Protein AF-A0A7U4TI13-F1 (afdb_monomer_lite)

Foldseek 3Di:
DDDDPDDPPVVVVVVVVVVCVVVVVVVVVVVVVVVVVVVVVVVVVVVVVVVVVVVVVQQQQQFFPLQPKKKKWWWFDDFQFFDKWKKKKKKKWAAQCFAFAPRDRNVVQVVVWDDDPQLWTKRPQVRLVCVVQSNADPVRHHDVVVCVVRQMWMWMWMDRTDDPPDDGTDTDMTGTPDDTDPPHQPGGPVSSAQIKMKMKIAIDTPDQIQTAWMWMFGQGNNGTDIDTWDGADDDPNDTDGDRITMIMIGRYNVRNDD

Sequence (258 aa):
MKIGRVSLSGIFKFTQIREWYPFVKWGGIALCAAILVIGTAVLVSIQKKQQYFRSRVLKDASRILWEKTTAHILLMNNKNNIKKGAQQIVLKIIPTDIELHGNIKPKELLSKLESSAYGYDYIPEELAEKLWNAMAEPDGSIYFEKEKDVGIESVYFSESQIEEDLFQGVDVELRVQHIPTALSKYTSIHDIKGKIIVARIAVKTIDNPYIGWVRVNLETRAGPLILHFPPKQIANGKLISSYVRYVGIFLDDEKFRF

Structure (mmCIF, N/CA/C/O backbone):
data_AF-A0A7U4TI13-F1
#
_entry.id   AF-A0A7U4TI13-F1
#
loop_
_atom_site.group_PDB
_atom_site.id
_atom_site.type_symbol
_atom_site.label_atom_id
_atom_site.label_alt_id
_atom_site.label_comp_id
_atom_site.label_asym_id
_atom_site.label_entity_id
_atom_site.label_seq_id
_atom_site.pdbx_PDB_ins_code
_atom_site.Cartn_x
_atom_site.Cartn_y
_atom_site.Cartn_z
_atom_site.occupancy
_atom_site.B_iso_or_equiv
_atom_site.auth_seq_id
_atom_site.auth_comp_id
_atom_site.auth_asym_id
_atom_site.auth_atom_id
_atom_site.pdbx_PDB_model_num
ATOM 1 N N . MET A 1 1 ? 50.868 20.644 -95.743 1.00 38.97 1 MET A N 1
ATOM 2 C CA . MET A 1 1 ? 49.836 20.809 -94.697 1.00 38.97 1 MET A CA 1
ATOM 3 C C . MET A 1 1 ? 49.825 19.540 -93.841 1.00 38.97 1 MET A C 1
ATOM 5 O O . MET A 1 1 ? 49.411 18.500 -94.331 1.00 38.97 1 MET A O 1
ATOM 9 N N . LYS A 1 2 ? 50.408 19.565 -92.632 1.00 37.47 2 LYS A N 1
ATOM 10 C CA . LYS A 1 2 ? 50.419 18.413 -91.707 1.00 37.47 2 LYS A CA 1
ATOM 11 C C . LYS A 1 2 ? 49.223 18.551 -90.766 1.00 37.47 2 LYS A C 1
ATOM 13 O O . LYS A 1 2 ? 49.228 19.433 -89.916 1.00 37.47 2 LYS A O 1
ATOM 18 N N . ILE A 1 3 ? 48.213 17.701 -90.929 1.00 42.62 3 ILE A N 1
ATOM 19 C CA . ILE A 1 3 ? 47.113 17.578 -89.968 1.00 42.62 3 ILE A CA 1
ATOM 20 C C . ILE A 1 3 ? 47.555 16.541 -88.932 1.00 42.62 3 ILE A C 1
ATOM 22 O O . ILE A 1 3 ? 47.815 15.386 -89.268 1.00 42.62 3 ILE A O 1
ATOM 26 N N . GLY A 1 4 ? 47.729 16.987 -87.688 1.00 42.72 4 GLY A N 1
ATOM 27 C CA . GLY A 1 4 ? 48.123 16.138 -86.569 1.00 42.72 4 GLY A CA 1
ATOM 28 C C . GLY A 1 4 ? 47.055 15.090 -86.260 1.00 42.72 4 GLY A C 1
ATOM 29 O O . GLY A 1 4 ? 45.873 15.409 -86.150 1.00 42.72 4 GLY A O 1
ATOM 30 N N . ARG A 1 5 ? 47.477 13.830 -86.095 1.00 42.59 5 ARG A N 1
ATOM 31 C CA . ARG A 1 5 ? 46.646 12.775 -85.502 1.00 42.59 5 ARG A CA 1
ATOM 32 C C . ARG A 1 5 ? 46.358 13.148 -84.048 1.00 42.59 5 ARG A C 1
ATOM 34 O O . ARG A 1 5 ? 47.245 13.061 -83.203 1.00 42.59 5 ARG A O 1
ATOM 41 N N . VAL A 1 6 ? 45.119 13.532 -83.760 1.00 51.09 6 VAL A N 1
ATOM 42 C CA . VAL A 1 6 ? 44.612 13.606 -82.388 1.00 51.09 6 VAL A CA 1
ATOM 43 C C . VAL A 1 6 ? 44.447 12.174 -81.881 1.00 51.09 6 VAL A C 1
ATOM 45 O O . VAL A 1 6 ? 43.777 11.350 -82.501 1.00 51.09 6 VAL A O 1
ATOM 48 N N . SER A 1 7 ? 45.121 11.861 -80.777 1.00 45.03 7 SER A N 1
ATOM 49 C CA . SER A 1 7 ? 45.115 10.535 -80.166 1.00 45.03 7 SER A CA 1
ATOM 50 C C . SER A 1 7 ? 43.738 10.198 -79.575 1.00 45.03 7 SER A C 1
ATOM 52 O O . SER A 1 7 ? 43.328 10.773 -78.568 1.00 45.03 7 SER A O 1
ATOM 54 N N . LEU A 1 8 ? 43.050 9.212 -80.162 1.00 50.53 8 LEU A N 1
ATOM 55 C CA . LEU A 1 8 ? 41.781 8.627 -79.686 1.00 50.53 8 LEU A CA 1
ATOM 56 C C . LEU A 1 8 ? 41.877 7.957 -78.297 1.00 50.53 8 LEU A C 1
ATOM 58 O O . LEU A 1 8 ? 40.854 7.630 -77.697 1.00 50.53 8 LEU A O 1
ATOM 62 N N . SER A 1 9 ? 43.085 7.792 -77.746 1.00 50.91 9 SER A N 1
ATOM 63 C CA . SER A 1 9 ? 43.300 7.199 -76.418 1.00 50.91 9 SER A CA 1
ATOM 64 C C . SER A 1 9 ? 42.814 8.075 -75.251 1.00 50.91 9 SER A C 1
ATOM 66 O O . SER A 1 9 ? 42.569 7.553 -74.165 1.00 50.91 9 SER A O 1
ATOM 68 N N . GLY A 1 10 ? 42.641 9.388 -75.456 1.00 47.66 10 GLY A N 1
ATOM 69 C CA . GLY A 1 10 ? 42.144 10.307 -74.421 1.00 47.66 10 GLY A CA 1
ATOM 70 C C . GLY A 1 10 ? 40.624 10.261 -74.221 1.00 47.66 10 GLY A C 1
ATOM 71 O O . GLY A 1 10 ? 40.145 10.405 -73.099 1.00 47.66 10 GLY A O 1
ATOM 72 N N . ILE A 1 11 ? 39.862 10.006 -75.289 1.00 48.78 11 ILE A N 1
ATOM 73 C CA . ILE A 1 11 ? 38.388 10.038 -75.273 1.00 48.78 11 ILE A CA 1
ATOM 74 C C . ILE A 1 11 ? 37.820 8.751 -74.656 1.00 48.78 11 ILE A C 1
ATOM 76 O O . ILE A 1 11 ? 36.887 8.817 -73.859 1.00 48.78 11 ILE A O 1
ATOM 80 N N . PHE A 1 12 ? 38.445 7.598 -74.924 1.00 43.88 12 PHE A N 1
ATOM 81 C CA . PHE A 1 12 ? 38.062 6.312 -74.322 1.00 43.88 12 PHE A CA 1
ATOM 82 C C . PHE A 1 12 ? 38.294 6.249 -72.802 1.00 43.88 12 PHE A C 1
ATOM 84 O O . PHE A 1 12 ? 37.536 5.592 -72.093 1.00 43.88 12 PHE A O 1
ATOM 91 N N . LYS A 1 13 ? 39.297 6.967 -72.274 1.00 46.16 13 LYS A N 1
ATOM 92 C CA . LYS A 1 13 ? 39.492 7.089 -70.818 1.00 46.16 13 LYS A CA 1
ATOM 93 C C . LYS A 1 13 ? 38.430 7.974 -70.157 1.00 46.16 13 LYS A C 1
ATOM 95 O O . LYS A 1 13 ? 38.068 7.733 -69.011 1.00 46.16 13 LYS A O 1
ATOM 100 N N . PHE A 1 14 ? 37.910 8.977 -70.866 1.00 44.81 14 PHE A N 1
ATOM 101 C CA . PHE A 1 14 ? 36.929 9.921 -70.324 1.00 44.81 14 PHE A CA 1
ATOM 102 C C . PHE A 1 14 ? 35.508 9.342 -70.254 1.00 44.81 14 PHE A C 1
ATOM 104 O O . PHE A 1 14 ? 34.765 9.647 -69.321 1.00 44.81 14 PHE A O 1
ATOM 111 N N . THR A 1 15 ? 35.125 8.486 -71.205 1.00 49.44 15 THR A N 1
ATOM 112 C CA . THR A 1 15 ? 33.816 7.812 -71.203 1.00 49.44 15 THR A CA 1
ATOM 113 C C . THR A 1 15 ? 33.717 6.738 -70.121 1.00 49.44 15 THR A C 1
ATOM 115 O O . THR A 1 15 ? 32.704 6.694 -69.426 1.00 49.44 15 THR A O 1
ATOM 118 N N . GLN A 1 16 ? 34.787 5.970 -69.873 1.00 49.94 16 GLN A N 1
ATOM 119 C CA . GLN A 1 16 ? 34.836 5.034 -68.742 1.00 49.94 16 GLN A CA 1
ATOM 120 C C . GLN A 1 16 ? 34.678 5.748 -67.390 1.00 49.94 16 GLN A C 1
ATOM 122 O O . GLN A 1 16 ? 33.910 5.300 -66.552 1.00 49.94 16 GLN A O 1
ATOM 127 N N . ILE A 1 17 ? 35.311 6.903 -67.168 1.00 52.94 17 ILE A N 1
ATOM 128 C CA . ILE A 1 17 ? 35.162 7.644 -65.897 1.00 52.94 17 ILE A CA 1
ATOM 129 C C . ILE A 1 17 ? 33.709 8.119 -65.673 1.00 52.94 17 ILE A C 1
ATOM 131 O O . ILE A 1 17 ? 33.243 8.202 -64.535 1.00 52.94 17 ILE A O 1
ATOM 135 N N . ARG A 1 18 ? 32.964 8.394 -66.752 1.00 53.03 18 ARG A N 1
ATOM 136 C CA . ARG A 1 18 ? 31.600 8.943 -66.695 1.00 53.03 18 ARG A CA 1
ATOM 137 C C . ARG A 1 18 ? 30.535 7.903 -66.323 1.00 53.03 18 ARG A C 1
ATOM 139 O O . ARG A 1 18 ? 29.572 8.263 -65.652 1.00 53.03 18 ARG A O 1
ATOM 146 N N . GLU A 1 19 ? 30.721 6.638 -66.696 1.00 57.91 19 GLU A N 1
ATOM 147 C CA . GLU A 1 19 ? 29.827 5.530 -66.307 1.00 57.91 19 GLU A CA 1
ATOM 148 C C . GLU A 1 19 ? 30.054 5.062 -64.860 1.00 57.91 19 GLU A C 1
ATOM 150 O O . GLU A 1 19 ? 29.116 4.637 -64.188 1.00 57.91 19 GLU A O 1
ATOM 155 N N . TRP A 1 20 ? 31.273 5.214 -64.333 1.00 57.94 20 TRP A N 1
ATOM 156 C CA . TRP A 1 20 ? 31.607 4.835 -62.955 1.00 57.94 20 TRP A CA 1
ATOM 157 C C . TRP A 1 20 ? 31.161 5.868 -61.914 1.00 57.94 20 TRP A C 1
ATOM 159 O O . TRP A 1 20 ? 30.893 5.518 -60.765 1.00 57.94 20 TRP A O 1
ATOM 169 N N . TYR A 1 21 ? 31.030 7.136 -62.305 1.00 65.62 21 TYR A N 1
ATOM 170 C CA . TYR A 1 21 ? 30.613 8.220 -61.415 1.00 65.62 21 TYR A CA 1
ATOM 171 C C . TYR A 1 21 ? 29.250 7.994 -60.720 1.00 65.62 21 TYR A C 1
ATOM 173 O O . TYR A 1 21 ? 29.184 8.147 -59.497 1.00 65.62 21 TYR A O 1
ATOM 181 N N . PRO A 1 22 ? 28.160 7.599 -61.415 1.00 71.69 22 PRO A N 1
ATOM 182 C CA . PRO A 1 22 ? 26.897 7.287 -60.748 1.00 71.69 22 PRO A CA 1
ATOM 183 C C . PRO A 1 22 ? 27.010 6.071 -59.819 1.00 71.69 22 PRO A C 1
ATOM 185 O O . PRO A 1 22 ? 26.471 6.121 -58.717 1.00 71.69 22 PRO A O 1
ATOM 188 N N . PHE A 1 23 ? 27.747 5.020 -60.197 1.00 72.19 23 PHE A N 1
ATOM 189 C CA . PHE A 1 23 ? 27.941 3.835 -59.350 1.00 72.19 23 PHE A CA 1
ATOM 190 C C . PHE A 1 23 ? 28.682 4.173 -58.046 1.00 72.19 23 PHE A C 1
ATOM 192 O O . PHE A 1 23 ? 28.226 3.816 -56.961 1.00 72.19 23 PHE A O 1
ATOM 199 N N . VAL A 1 24 ? 29.770 4.947 -58.131 1.00 74.69 24 VAL A N 1
ATOM 200 C CA . VAL A 1 24 ? 30.526 5.425 -56.961 1.00 74.69 24 VAL A CA 1
ATOM 201 C C . VAL A 1 24 ? 29.671 6.351 -56.090 1.00 74.69 24 VAL A C 1
ATOM 203 O O . VAL A 1 24 ? 29.697 6.242 -54.865 1.00 74.69 24 VAL A O 1
ATOM 206 N N . LYS A 1 25 ? 28.858 7.226 -56.698 1.00 78.50 25 LYS A N 1
ATOM 207 C CA . LYS A 1 25 ? 27.954 8.128 -55.970 1.00 78.50 25 LYS A CA 1
ATOM 208 C C . LYS A 1 25 ? 26.871 7.363 -55.202 1.00 78.50 25 LYS A C 1
ATOM 210 O O . LYS A 1 25 ? 26.672 7.632 -54.019 1.00 78.50 25 LYS A O 1
ATOM 215 N N . TRP A 1 26 ? 26.192 6.405 -55.835 1.00 81.44 26 TRP A N 1
ATOM 216 C CA . TRP A 1 26 ? 25.171 5.585 -55.173 1.00 81.44 26 TRP A CA 1
ATOM 217 C C . TRP A 1 26 ? 25.774 4.649 -54.120 1.00 81.44 26 TRP A C 1
ATOM 219 O O . TRP A 1 26 ? 25.196 4.512 -53.044 1.00 81.44 26 TRP A O 1
ATOM 229 N N . GLY A 1 27 ? 26.964 4.091 -54.371 1.00 83.00 27 GLY A N 1
ATOM 230 C CA . GLY A 1 27 ? 27.718 3.318 -53.379 1.00 83.00 27 GLY A CA 1
ATOM 231 C C . GLY A 1 27 ? 28.100 4.146 -52.148 1.00 83.00 27 GLY A C 1
ATOM 232 O O . GLY A 1 27 ? 27.910 3.696 -51.020 1.00 83.00 27 GLY A O 1
ATOM 233 N N . GLY A 1 28 ? 28.554 5.389 -52.345 1.00 82.94 28 GLY A N 1
ATOM 234 C CA . GLY A 1 28 ? 28.843 6.324 -51.255 1.00 82.94 28 GLY A CA 1
ATOM 235 C C . GLY A 1 28 ? 27.600 6.707 -50.445 1.00 82.94 28 GLY A C 1
ATOM 236 O O . GLY A 1 28 ? 27.643 6.697 -49.218 1.00 82.94 28 GLY A O 1
ATOM 237 N N . ILE A 1 29 ? 26.470 6.977 -51.109 1.00 89.31 29 ILE A N 1
ATOM 238 C CA . ILE A 1 29 ? 25.191 7.269 -50.435 1.00 89.31 29 ILE A CA 1
ATOM 239 C C . ILE A 1 29 ? 24.708 6.057 -49.628 1.00 89.31 29 ILE A C 1
ATOM 241 O O . ILE A 1 29 ? 24.302 6.218 -48.478 1.00 89.31 29 ILE A O 1
ATOM 245 N N . ALA A 1 30 ? 24.787 4.849 -50.195 1.00 88.06 30 ALA A N 1
ATOM 246 C CA . ALA A 1 30 ? 24.408 3.619 -49.506 1.00 88.06 30 ALA A CA 1
ATOM 247 C C . ALA A 1 30 ? 25.287 3.360 -48.271 1.00 88.06 30 ALA A C 1
ATOM 249 O O . ALA A 1 30 ? 24.768 3.008 -47.213 1.00 88.06 30 ALA A O 1
ATOM 250 N N . LEU A 1 31 ? 26.598 3.604 -48.372 1.00 91.19 31 LEU A N 1
ATOM 251 C CA . LEU A 1 31 ? 27.521 3.505 -47.241 1.00 91.19 31 LEU A CA 1
ATOM 252 C C . LEU A 1 31 ? 27.189 4.529 -46.145 1.00 91.19 31 LEU A C 1
ATOM 254 O O . LEU A 1 31 ? 27.114 4.166 -44.973 1.00 91.19 31 LEU A O 1
ATOM 258 N N . CYS A 1 32 ? 26.930 5.788 -46.511 1.00 89.19 32 CYS A N 1
ATOM 259 C CA . CYS A 1 32 ? 26.512 6.820 -45.559 1.00 89.19 32 CYS A CA 1
ATOM 260 C C . CYS A 1 32 ? 25.194 6.457 -44.860 1.00 89.19 32 CYS A C 1
ATOM 262 O O . CYS A 1 32 ? 25.085 6.602 -43.643 1.00 89.19 32 CYS A O 1
ATOM 264 N N . ALA A 1 33 ? 24.210 5.942 -45.604 1.00 89.88 33 ALA A N 1
ATOM 265 C CA . ALA A 1 33 ? 22.948 5.476 -45.039 1.00 89.88 33 ALA A CA 1
ATOM 266 C C . ALA A 1 33 ? 23.163 4.302 -44.068 1.00 89.88 33 ALA A C 1
ATOM 268 O O . ALA A 1 33 ? 22.609 4.311 -42.971 1.00 89.88 33 ALA A O 1
ATOM 269 N N . ALA A 1 34 ? 24.017 3.336 -44.420 1.00 91.12 34 ALA A N 1
ATOM 270 C CA . ALA A 1 34 ? 24.357 2.214 -43.547 1.00 91.12 34 ALA A CA 1
ATOM 271 C C . ALA A 1 34 ? 25.037 2.676 -42.246 1.00 91.12 34 ALA A C 1
ATOM 273 O O . ALA A 1 34 ? 24.651 2.234 -41.165 1.00 91.12 34 ALA A O 1
ATOM 274 N N . ILE A 1 35 ? 25.991 3.612 -42.325 1.00 92.25 35 ILE A N 1
ATOM 275 C CA . ILE A 1 35 ? 26.645 4.202 -41.146 1.00 92.25 35 ILE A CA 1
ATOM 276 C C . ILE A 1 35 ? 25.618 4.903 -40.248 1.00 92.25 35 ILE A C 1
ATOM 278 O O . ILE A 1 35 ? 25.663 4.746 -39.029 1.00 92.25 35 ILE A O 1
ATOM 282 N N . LEU A 1 36 ? 24.664 5.634 -40.829 1.00 93.12 36 LEU A N 1
ATOM 283 C CA . LEU A 1 36 ? 23.624 6.345 -40.081 1.00 93.12 36 LEU A CA 1
ATOM 284 C C . LEU A 1 36 ? 22.664 5.368 -39.377 1.00 93.12 36 LEU A C 1
ATOM 286 O O . LEU A 1 36 ? 22.359 5.538 -38.194 1.00 93.12 36 LEU A O 1
ATOM 290 N N . VAL A 1 37 ? 22.244 4.297 -40.057 1.00 92.12 37 VAL A N 1
ATOM 291 C CA . VAL A 1 37 ? 21.409 3.236 -39.464 1.00 92.12 37 VAL A CA 1
ATOM 292 C C . VAL A 1 37 ? 22.146 2.517 -38.328 1.00 92.12 37 VAL A C 1
ATOM 294 O O . VAL A 1 37 ? 21.581 2.317 -37.255 1.00 92.12 37 VAL A O 1
ATOM 297 N N . ILE A 1 38 ? 23.425 2.182 -38.509 1.00 92.69 38 ILE A N 1
ATOM 298 C CA . ILE A 1 38 ? 24.232 1.552 -37.453 1.00 92.69 38 ILE A CA 1
ATOM 299 C C . ILE A 1 38 ? 24.413 2.514 -36.270 1.00 92.69 38 ILE A C 1
ATOM 301 O O . ILE A 1 38 ? 24.210 2.121 -35.122 1.00 92.69 38 ILE A O 1
ATOM 305 N N . GLY A 1 39 ? 24.733 3.784 -36.533 1.00 88.50 39 GLY A N 1
ATOM 306 C CA . GLY A 1 39 ? 24.904 4.806 -35.500 1.00 88.50 39 GLY A CA 1
ATOM 307 C C . GLY A 1 39 ? 23.639 5.023 -34.667 1.00 88.50 39 GLY A C 1
ATOM 308 O O . GLY A 1 39 ? 23.707 5.054 -33.438 1.00 88.50 39 GLY A O 1
ATOM 309 N N . THR A 1 40 ? 22.471 5.093 -35.312 1.00 91.44 40 THR A N 1
ATOM 310 C CA . THR A 1 40 ? 21.177 5.212 -34.616 1.00 91.44 40 THR A CA 1
ATOM 311 C C . THR A 1 40 ? 20.844 3.961 -33.802 1.00 91.44 40 THR A C 1
ATOM 313 O O . THR A 1 40 ? 20.443 4.086 -32.646 1.00 91.44 40 THR A O 1
ATOM 316 N N . ALA A 1 41 ? 21.088 2.757 -34.332 1.00 91.12 41 ALA A N 1
ATOM 317 C CA . ALA A 1 41 ? 20.889 1.511 -33.590 1.00 91.12 41 ALA A CA 1
ATOM 318 C C . ALA A 1 41 ? 21.784 1.420 -32.338 1.00 91.12 41 ALA A C 1
ATOM 320 O O . ALA A 1 41 ? 21.320 1.026 -31.263 1.00 91.12 41 ALA A O 1
ATOM 321 N N . VAL A 1 42 ? 23.053 1.834 -32.447 1.00 91.19 42 VAL A N 1
ATOM 322 C CA . VAL A 1 42 ? 23.987 1.898 -31.311 1.00 91.19 42 VAL A CA 1
ATOM 323 C C . VAL A 1 42 ? 23.509 2.910 -30.270 1.00 91.19 42 VAL A C 1
ATOM 325 O O . VAL A 1 42 ? 23.479 2.587 -29.081 1.00 91.19 42 VAL A O 1
ATOM 328 N N . LEU A 1 43 ? 23.073 4.098 -30.697 1.00 91.06 43 LEU A N 1
ATOM 329 C CA . LEU A 1 43 ? 22.581 5.142 -29.797 1.00 91.06 43 LEU A CA 1
ATOM 330 C C . LEU A 1 43 ? 21.330 4.691 -29.029 1.00 91.06 43 LEU A C 1
ATOM 332 O O . LEU A 1 43 ? 21.279 4.835 -27.807 1.00 91.06 43 LEU A O 1
ATOM 336 N N . VAL A 1 44 ? 20.376 4.045 -29.707 1.00 91.19 44 VAL A N 1
ATOM 337 C CA . VAL A 1 44 ? 19.194 3.437 -29.069 1.00 91.19 44 VAL A CA 1
ATOM 338 C C . VAL A 1 44 ? 19.601 2.354 -28.064 1.00 91.19 44 VAL A C 1
ATOM 340 O O . VAL A 1 44 ? 19.034 2.276 -26.974 1.00 91.19 44 VAL A O 1
ATOM 343 N N . SER A 1 45 ? 20.600 1.525 -28.385 1.00 90.06 45 SER A N 1
ATOM 344 C CA . SER A 1 45 ? 21.099 0.486 -27.472 1.00 90.06 45 SER A CA 1
ATOM 345 C C . SER A 1 45 ? 21.731 1.083 -26.208 1.00 90.06 45 SER A C 1
ATOM 347 O O . SER A 1 45 ? 21.450 0.628 -25.097 1.00 90.06 45 SER A O 1
ATOM 349 N N . ILE A 1 46 ? 22.532 2.146 -26.353 1.00 90.12 46 ILE A N 1
ATOM 350 C CA . ILE A 1 46 ? 23.136 2.867 -25.222 1.00 90.12 46 ILE A CA 1
ATOM 351 C C . ILE A 1 46 ? 22.048 3.497 -24.349 1.00 90.12 46 ILE A C 1
ATOM 353 O O . ILE A 1 46 ? 22.071 3.318 -23.131 1.00 90.12 46 ILE A O 1
ATOM 357 N N . GLN A 1 47 ? 21.068 4.171 -24.956 1.00 90.94 47 GLN A N 1
ATOM 358 C CA . GLN A 1 47 ? 19.952 4.779 -24.228 1.00 90.94 47 GLN A CA 1
ATOM 359 C C . GLN A 1 47 ? 19.151 3.736 -23.440 1.00 90.94 47 GLN A C 1
ATOM 361 O O . GLN A 1 47 ? 18.897 3.935 -22.253 1.00 90.94 47 GLN A O 1
ATOM 366 N N . LYS A 1 48 ? 18.830 2.584 -24.048 1.00 89.69 48 LYS A N 1
ATOM 367 C CA . LYS A 1 48 ? 18.148 1.477 -23.356 1.00 89.69 48 LYS A CA 1
ATOM 368 C C . LYS A 1 48 ? 18.952 0.963 -22.160 1.00 89.69 48 LYS A C 1
ATOM 370 O O . LYS A 1 48 ? 18.386 0.754 -21.089 1.00 89.69 48 LYS A O 1
ATOM 375 N N . LYS A 1 49 ? 20.272 0.794 -22.308 1.00 86.25 49 LYS A N 1
ATOM 376 C CA . LYS A 1 49 ? 21.151 0.368 -21.204 1.00 86.25 49 LYS A CA 1
ATOM 377 C C . LYS A 1 49 ? 21.185 1.390 -20.070 1.00 86.25 49 LYS A C 1
ATOM 379 O O . LYS A 1 49 ? 21.090 1.002 -18.908 1.00 86.25 49 LYS A O 1
ATOM 384 N N . GLN A 1 50 ? 21.290 2.678 -20.392 1.00 87.44 50 GLN A N 1
ATOM 385 C CA . GLN A 1 50 ? 21.270 3.752 -19.396 1.00 87.44 50 GLN A CA 1
ATOM 386 C C . GLN A 1 50 ? 19.930 3.817 -18.657 1.00 87.44 50 GLN A C 1
ATOM 388 O O . GLN A 1 50 ? 19.914 3.928 -17.433 1.00 87.44 50 GLN A O 1
ATOM 393 N N . GLN A 1 51 ? 18.810 3.691 -19.374 1.00 85.50 51 GLN A N 1
ATOM 394 C CA . GLN A 1 51 ? 17.474 3.636 -18.775 1.00 85.50 51 GLN A CA 1
ATOM 395 C C . GLN A 1 51 ? 17.317 2.430 -17.845 1.00 85.50 51 GLN A C 1
ATOM 397 O O . GLN A 1 51 ? 16.863 2.592 -16.713 1.00 85.50 51 GLN A O 1
ATOM 402 N N . TYR A 1 52 ? 17.746 1.241 -18.280 1.00 84.31 52 TYR A N 1
ATOM 403 C CA . TYR A 1 52 ? 17.721 0.033 -17.454 1.00 84.31 52 TYR A CA 1
ATOM 404 C C . TYR A 1 52 ? 18.566 0.189 -16.185 1.00 84.31 52 TYR A C 1
ATOM 406 O O . TYR A 1 52 ? 18.100 -0.105 -15.085 1.00 84.31 52 TYR A O 1
ATOM 414 N N . PHE A 1 53 ? 19.792 0.704 -16.319 1.00 83.31 53 PHE A N 1
ATOM 415 C CA . PHE A 1 53 ? 20.669 0.953 -15.179 1.00 83.31 53 PHE A CA 1
ATOM 416 C C . PHE A 1 53 ? 20.042 1.947 -14.197 1.00 83.31 53 PHE A C 1
ATOM 418 O O . PHE A 1 53 ? 19.967 1.665 -13.004 1.00 83.31 53 PHE A O 1
ATOM 425 N N . ARG A 1 54 ? 19.518 3.073 -14.699 1.00 84.94 54 ARG A N 1
ATOM 426 C CA . ARG A 1 54 ? 18.838 4.081 -13.878 1.00 84.94 54 ARG A CA 1
ATOM 427 C C . ARG A 1 54 ? 17.637 3.491 -13.142 1.00 84.94 54 ARG A C 1
ATOM 429 O O . ARG A 1 54 ? 17.507 3.712 -11.945 1.00 84.94 54 ARG A O 1
ATOM 436 N N . SER A 1 55 ? 16.794 2.722 -13.831 1.00 84.81 55 SER A N 1
ATOM 437 C CA . SER A 1 55 ? 15.638 2.051 -13.225 1.00 84.81 55 SER A CA 1
ATOM 438 C C . SER A 1 55 ? 16.060 1.101 -12.102 1.00 84.81 55 SER A C 1
ATOM 440 O O . SER A 1 55 ? 15.476 1.135 -11.021 1.00 84.81 55 SER A O 1
ATOM 442 N N . ARG A 1 56 ? 17.121 0.314 -12.310 1.00 86.81 56 ARG A N 1
ATOM 443 C CA . ARG A 1 56 ? 17.628 -0.616 -11.296 1.00 86.81 56 ARG A CA 1
ATOM 444 C C . ARG A 1 56 ? 18.197 0.102 -10.073 1.00 86.81 56 ARG A C 1
ATOM 446 O O . ARG A 1 56 ? 17.863 -0.269 -8.956 1.00 86.81 56 ARG A O 1
ATOM 453 N N . VAL A 1 57 ? 19.003 1.144 -10.279 1.00 86.56 57 VAL A N 1
ATOM 454 C CA . VAL A 1 57 ? 19.561 1.949 -9.180 1.00 86.56 57 VAL A CA 1
ATOM 455 C C . VAL A 1 57 ? 18.447 2.602 -8.366 1.00 86.56 57 VAL A C 1
ATOM 457 O O . VAL A 1 57 ? 18.470 2.544 -7.141 1.00 86.56 57 VAL A O 1
ATOM 460 N N . LEU A 1 58 ? 17.443 3.171 -9.035 1.00 84.06 58 LEU A N 1
ATOM 461 C CA . LEU A 1 58 ? 16.283 3.762 -8.372 1.00 84.06 58 LEU A CA 1
ATOM 462 C C . LEU A 1 58 ? 15.482 2.725 -7.574 1.00 84.06 58 LEU A C 1
ATOM 464 O O . LEU A 1 58 ? 15.089 2.981 -6.435 1.00 84.06 58 LEU A O 1
ATOM 468 N N . LYS A 1 59 ? 15.274 1.534 -8.140 1.00 88.44 59 LYS A N 1
ATOM 469 C CA . LYS A 1 59 ? 14.611 0.418 -7.460 1.00 88.44 59 LYS A CA 1
ATOM 470 C C . LYS A 1 59 ? 15.380 -0.038 -6.217 1.00 88.44 59 LYS A C 1
ATOM 472 O O . LYS A 1 59 ? 14.779 -0.228 -5.166 1.00 88.44 59 LYS A O 1
ATOM 477 N N . ASP A 1 60 ? 16.702 -0.152 -6.307 1.00 87.19 60 ASP A N 1
ATOM 478 C CA . ASP A 1 60 ? 17.542 -0.549 -5.174 1.00 87.19 60 ASP A CA 1
ATOM 479 C C . ASP A 1 60 ? 17.627 0.535 -4.089 1.00 87.19 60 ASP A C 1
ATOM 481 O O . ASP A 1 60 ? 17.643 0.201 -2.903 1.00 87.19 60 ASP A O 1
ATOM 485 N N . ALA A 1 61 ? 17.662 1.816 -4.469 1.00 85.69 61 ALA A N 1
ATOM 486 C CA . ALA A 1 61 ? 17.669 2.944 -3.536 1.00 85.69 61 ALA A CA 1
ATOM 487 C C . ALA A 1 61 ? 16.326 3.099 -2.807 1.00 85.69 61 ALA A C 1
ATOM 489 O O . ALA A 1 61 ? 16.293 3.393 -1.617 1.00 85.69 61 ALA A O 1
ATOM 490 N N . SER A 1 62 ? 15.219 2.838 -3.502 1.00 90.19 62 SER A N 1
ATOM 491 C CA . SER A 1 62 ? 13.861 2.917 -2.953 1.00 90.19 62 SER A CA 1
ATOM 492 C C . SER A 1 62 ? 13.332 1.578 -2.431 1.00 90.19 62 SER A C 1
ATOM 494 O O . SER A 1 62 ? 12.124 1.405 -2.261 1.00 90.19 62 SER A O 1
ATOM 496 N N . ARG A 1 63 ? 14.217 0.601 -2.201 1.00 92.12 63 ARG A N 1
ATOM 497 C CA . ARG A 1 63 ? 13.836 -0.719 -1.694 1.00 92.12 63 ARG A CA 1
ATOM 498 C C . ARG A 1 63 ? 13.162 -0.583 -0.329 1.00 92.12 63 ARG A C 1
ATOM 500 O O . ARG A 1 63 ? 13.734 0.040 0.566 1.00 92.12 63 ARG A O 1
ATOM 507 N N . ILE A 1 64 ? 11.986 -1.190 -0.188 1.00 92.31 64 ILE A N 1
ATOM 508 C CA . ILE A 1 64 ? 11.209 -1.199 1.053 1.00 92.31 64 ILE A CA 1
ATOM 509 C C . ILE A 1 64 ? 11.778 -2.283 1.968 1.00 92.31 64 ILE A C 1
ATOM 511 O O . ILE A 1 64 ? 11.960 -3.433 1.559 1.00 92.31 64 ILE A O 1
ATOM 515 N N . LEU A 1 65 ? 12.071 -1.900 3.204 1.00 91.56 65 LEU A N 1
ATOM 516 C CA . LEU A 1 65 ? 12.454 -2.783 4.296 1.00 91.56 65 LEU A CA 1
ATOM 517 C C . LEU A 1 65 ? 11.178 -3.145 5.060 1.00 91.56 65 LEU A C 1
ATOM 519 O O . LEU A 1 65 ? 10.832 -2.530 6.072 1.00 91.56 65 LEU A O 1
ATOM 523 N N . TRP A 1 66 ? 10.425 -4.106 4.517 1.00 89.25 66 TRP A N 1
ATOM 524 C CA . TRP A 1 66 ? 9.117 -4.502 5.046 1.00 89.25 66 TRP A CA 1
ATOM 525 C C . TRP A 1 66 ? 9.187 -4.915 6.518 1.00 89.25 66 TRP A C 1
ATOM 527 O O . TRP A 1 66 ? 8.301 -4.582 7.291 1.00 89.25 66 TRP A O 1
ATOM 537 N N . GLU A 1 67 ? 10.275 -5.560 6.930 1.00 88.06 67 GLU A N 1
ATOM 538 C CA . GLU A 1 67 ? 10.522 -5.985 8.307 1.00 88.06 67 GLU A CA 1
ATOM 539 C C . GLU A 1 67 ? 10.694 -4.827 9.305 1.00 88.06 67 GLU A C 1
ATOM 541 O O . GLU A 1 67 ? 10.539 -5.025 10.507 1.00 88.06 67 GLU A O 1
ATOM 546 N N . LYS A 1 68 ? 11.011 -3.622 8.817 1.00 89.50 68 LYS A N 1
ATOM 547 C CA . LYS A 1 68 ? 11.171 -2.404 9.628 1.00 89.50 68 LYS A CA 1
ATOM 548 C C . LYS A 1 68 ? 10.001 -1.434 9.498 1.00 89.50 68 LYS A C 1
ATOM 550 O O . LYS A 1 68 ? 9.983 -0.405 10.162 1.00 89.50 68 LYS A O 1
ATOM 555 N N . THR A 1 69 ? 9.056 -1.738 8.617 1.00 90.88 69 THR A N 1
ATOM 556 C CA . THR A 1 69 ? 7.882 -0.901 8.386 1.00 90.88 69 THR A CA 1
ATOM 557 C C . THR A 1 69 ? 6.967 -0.972 9.607 1.00 90.88 69 THR A C 1
ATOM 559 O O . THR A 1 69 ? 6.759 -2.047 10.169 1.00 90.88 69 THR A O 1
ATOM 562 N N . THR A 1 70 ? 6.390 0.157 10.008 1.00 91.38 70 THR A N 1
ATOM 563 C CA . THR A 1 70 ? 5.393 0.211 11.087 1.00 91.38 70 THR A CA 1
ATOM 564 C C . THR A 1 70 ? 4.105 0.842 10.587 1.00 91.38 70 THR A C 1
ATOM 566 O O . THR A 1 70 ? 4.105 1.672 9.677 1.00 91.38 70 THR A O 1
ATOM 569 N N . ALA A 1 71 ? 2.982 0.447 11.173 1.00 90.94 71 ALA A N 1
ATOM 570 C CA . ALA A 1 71 ? 1.720 1.147 11.005 1.00 90.94 71 ALA A CA 1
ATOM 571 C C . ALA A 1 71 ? 1.348 1.819 12.322 1.00 90.94 71 ALA A C 1
ATOM 573 O O . ALA A 1 71 ? 1.691 1.337 13.391 1.00 90.94 71 ALA A O 1
ATOM 574 N N . HIS A 1 72 ? 0.661 2.943 12.242 1.00 88.31 72 HIS A N 1
ATOM 575 C CA . HIS A 1 72 ? 0.287 3.743 13.392 1.00 88.31 72 HIS A CA 1
ATOM 576 C C . HIS A 1 72 ? -1.182 4.122 13.265 1.00 88.31 72 HIS A C 1
ATOM 578 O O . HIS A 1 72 ? -1.612 4.604 12.209 1.00 88.31 72 HIS A O 1
ATOM 584 N N . ILE A 1 73 ? -1.946 3.905 14.332 1.00 84.62 73 ILE A N 1
ATOM 585 C CA . ILE A 1 73 ? -3.355 4.290 14.413 1.00 84.62 73 ILE A CA 1
ATOM 586 C C . ILE A 1 73 ? -3.537 5.245 15.575 1.00 84.62 73 ILE A C 1
ATOM 588 O O . ILE A 1 73 ? -3.235 4.893 16.711 1.00 84.62 73 ILE A O 1
ATOM 592 N N . LEU A 1 74 ? -4.158 6.393 15.312 1.00 81.56 74 LEU A N 1
ATOM 593 C CA . LEU A 1 74 ? -4.709 7.212 16.381 1.00 81.56 74 LEU A CA 1
ATOM 594 C C . LEU A 1 74 ? -6.080 6.684 16.795 1.00 81.56 74 LEU A C 1
ATOM 596 O O . LEU A 1 74 ? -7.052 6.817 16.046 1.00 81.56 74 LEU A O 1
ATOM 600 N N . LEU A 1 75 ? -6.170 6.153 18.009 1.00 76.75 75 LEU A N 1
ATOM 601 C CA . LEU A 1 75 ? -7.441 5.812 18.641 1.00 76.75 75 LEU A CA 1
ATOM 602 C C . LEU A 1 75 ? -7.887 6.956 19.553 1.00 76.75 75 LEU A C 1
ATOM 604 O O . LEU A 1 75 ? -7.148 7.387 20.442 1.00 76.75 75 LEU A O 1
ATOM 608 N N . MET A 1 76 ? -9.108 7.451 19.356 1.00 70.88 76 MET A N 1
ATOM 609 C CA . MET A 1 76 ? -9.709 8.456 20.235 1.00 70.88 76 MET A CA 1
ATOM 610 C C . MET A 1 76 ? -10.940 7.851 20.909 1.00 70.88 76 MET A C 1
ATOM 612 O O . MET A 1 76 ? -11.933 7.579 20.249 1.00 70.88 76 MET A O 1
ATOM 616 N N . ASN A 1 77 ? -10.899 7.658 22.227 1.00 63.56 77 ASN A N 1
ATOM 617 C CA . ASN A 1 77 ? -12.038 7.141 22.993 1.00 63.56 77 ASN A CA 1
ATOM 618 C C . ASN A 1 77 ? -12.488 8.130 24.071 1.00 63.56 77 ASN A C 1
ATOM 620 O O . ASN A 1 77 ? -11.771 9.065 24.435 1.00 63.56 77 ASN A O 1
ATOM 624 N N . ASN A 1 78 ? -13.695 7.900 24.594 1.00 53.97 78 ASN A N 1
ATOM 625 C CA . ASN A 1 78 ? -14.194 8.576 25.789 1.00 53.97 78 ASN A CA 1
ATOM 626 C C . ASN A 1 78 ? -13.486 8.049 27.056 1.00 53.97 78 ASN A C 1
ATOM 628 O O . ASN A 1 78 ? -12.977 6.927 27.050 1.00 53.97 78 ASN A O 1
ATOM 632 N N . LYS A 1 79 ? -13.455 8.850 28.136 1.00 49.94 79 LYS A N 1
ATOM 633 C CA . LYS A 1 79 ? -12.430 8.763 29.191 1.00 49.94 79 LYS A CA 1
ATOM 634 C C . LYS A 1 79 ? -12.242 7.436 29.938 1.00 49.94 79 LYS A C 1
ATOM 636 O O . LYS A 1 79 ? -11.192 7.231 30.529 1.00 49.94 79 LYS A O 1
ATOM 641 N N . ASN A 1 80 ? -13.218 6.538 29.885 1.00 50.72 80 ASN A N 1
ATOM 642 C CA . ASN A 1 80 ? -13.344 5.468 30.871 1.00 50.72 80 ASN A CA 1
ATOM 643 C C . ASN A 1 80 ? -13.285 4.040 30.288 1.00 50.72 80 ASN A C 1
ATOM 645 O O . ASN A 1 80 ? -13.468 3.091 31.042 1.00 50.72 80 ASN A O 1
ATOM 649 N N . ASN A 1 81 ? -13.069 3.864 28.973 1.00 50.69 81 ASN A N 1
ATOM 650 C CA . ASN A 1 81 ? -13.556 2.656 28.280 1.00 50.69 81 ASN A CA 1
ATOM 651 C C . ASN A 1 81 ? -12.585 1.949 27.300 1.00 50.69 81 ASN A C 1
ATOM 653 O O . ASN A 1 81 ? -13.027 1.137 26.485 1.00 50.69 81 ASN A O 1
ATOM 657 N N . ILE A 1 82 ? -11.266 2.180 27.348 1.00 52.62 82 ILE A N 1
ATOM 658 C CA . ILE A 1 82 ? -10.331 1.348 26.557 1.00 52.62 82 ILE A CA 1
ATOM 659 C C . ILE A 1 82 ? -9.887 0.147 27.393 1.00 52.62 82 ILE A C 1
ATOM 661 O O . ILE A 1 82 ? -8.936 0.233 28.156 1.00 52.62 82 ILE A O 1
ATOM 665 N N . LYS A 1 83 ? -10.579 -0.989 27.259 1.00 55.00 83 LYS A N 1
ATOM 666 C CA . LYS A 1 83 ? -10.059 -2.264 27.783 1.00 55.00 83 LYS A CA 1
ATOM 667 C C . LYS A 1 83 ? -9.101 -2.903 26.780 1.00 55.00 83 LYS A C 1
ATOM 669 O O . LYS A 1 83 ? -9.200 -2.635 25.579 1.00 55.00 83 LYS A O 1
ATOM 674 N N . LYS A 1 84 ? -8.239 -3.800 27.277 1.00 61.38 84 LYS A N 1
ATOM 675 C CA . LYS A 1 84 ? -7.334 -4.635 26.470 1.00 61.38 84 LYS A CA 1
ATOM 676 C C . LYS A 1 84 ? -8.042 -5.180 25.229 1.00 61.38 84 LYS A C 1
ATOM 678 O O . LYS A 1 84 ? -9.107 -5.793 25.319 1.00 61.38 84 LYS A O 1
ATOM 683 N N . GLY A 1 85 ? -7.427 -4.968 24.076 1.00 65.88 85 GLY A N 1
ATOM 684 C CA . GLY A 1 85 ? -7.966 -5.342 22.780 1.00 65.88 85 GLY A CA 1
ATOM 685 C C . GLY A 1 85 ? -6.847 -5.541 21.774 1.00 65.88 85 GLY A C 1
ATOM 686 O O . GLY A 1 85 ? -5.783 -4.948 21.937 1.00 65.88 85 GLY A O 1
ATOM 687 N N . ALA A 1 86 ? -7.091 -6.363 20.757 1.00 75.94 86 ALA A N 1
ATOM 688 C CA . ALA A 1 86 ? -6.155 -6.562 19.657 1.00 75.94 86 ALA A CA 1
ATOM 689 C C . ALA A 1 86 ? -6.458 -5.574 18.524 1.00 75.94 86 ALA A C 1
ATOM 691 O O . ALA A 1 86 ? -7.627 -5.323 18.200 1.00 75.94 86 ALA A O 1
ATOM 692 N N . GLN A 1 87 ? -5.406 -5.044 17.908 1.00 81.50 87 GLN A N 1
ATOM 693 C CA . GLN A 1 87 ? -5.492 -4.158 16.752 1.00 81.50 87 GLN A CA 1
ATOM 694 C C . GLN A 1 87 ? -4.789 -4.811 15.581 1.00 81.50 87 GLN A C 1
ATOM 696 O O . GLN A 1 87 ? -3.712 -5.390 15.725 1.00 81.50 87 GLN A O 1
ATOM 701 N N . GLN A 1 88 ? -5.398 -4.686 14.411 1.00 87.94 88 GLN A N 1
ATOM 702 C CA . GLN A 1 88 ? -4.837 -5.194 13.179 1.00 87.94 88 GLN A CA 1
ATOM 703 C C . GLN A 1 88 ? -5.028 -4.176 12.061 1.00 87.94 88 GLN A C 1
ATOM 705 O O . GLN A 1 88 ? -6.130 -3.668 11.854 1.00 87.94 88 GLN A O 1
ATOM 710 N N . ILE A 1 89 ? -3.963 -3.928 11.306 1.00 90.12 89 ILE A N 1
ATOM 711 C CA . ILE A 1 89 ? -4.050 -3.343 9.971 1.00 90.12 89 ILE A CA 1
ATOM 712 C C . ILE A 1 89 ? -3.593 -4.393 8.984 1.00 90.12 89 ILE A C 1
ATOM 714 O O . ILE A 1 89 ? -2.537 -4.999 9.146 1.00 90.12 89 ILE A O 1
ATOM 718 N N . VAL A 1 90 ? -4.371 -4.567 7.928 1.00 91.88 90 VAL A N 1
ATOM 719 C CA . VAL A 1 90 ? -3.949 -5.345 6.773 1.00 91.88 90 VAL A CA 1
ATOM 720 C C . VAL A 1 90 ? -3.943 -4.424 5.565 1.00 91.88 90 VAL A C 1
ATOM 722 O O . VAL A 1 90 ? -4.979 -3.863 5.214 1.00 91.88 90 VAL A O 1
ATOM 725 N N . LEU A 1 91 ? -2.775 -4.243 4.953 1.00 93.62 91 LEU A N 1
ATOM 726 C CA . LEU A 1 91 ? -2.619 -3.501 3.705 1.00 93.62 91 LEU A CA 1
ATOM 727 C C . LEU A 1 91 ? -2.674 -4.474 2.540 1.00 93.62 91 LEU A C 1
ATOM 729 O O . LEU A 1 91 ? -1.911 -5.431 2.529 1.00 93.62 91 LEU A O 1
ATOM 733 N N . LYS A 1 92 ? -3.514 -4.200 1.548 1.00 93.56 92 LYS A N 1
ATOM 734 C CA . LYS A 1 92 ? -3.518 -4.856 0.242 1.00 93.56 92 LYS A CA 1
ATOM 735 C C . LYS A 1 92 ? -2.954 -3.904 -0.799 1.00 93.56 92 LYS A C 1
ATOM 737 O O . LYS A 1 92 ? -3.445 -2.784 -0.941 1.00 93.56 92 LYS A O 1
ATOM 742 N N . ILE A 1 93 ? -1.953 -4.363 -1.539 1.00 94.12 93 ILE A N 1
ATOM 743 C CA . ILE A 1 93 ? -1.427 -3.683 -2.722 1.00 94.12 93 ILE A CA 1
ATOM 744 C C . ILE A 1 93 ? -2.121 -4.302 -3.933 1.00 94.12 93 ILE A C 1
ATOM 746 O O . ILE A 1 93 ? -1.976 -5.496 -4.187 1.00 94.12 93 ILE A O 1
ATOM 750 N N . ILE A 1 94 ? -2.892 -3.492 -4.655 1.00 93.00 94 ILE A N 1
ATOM 751 C CA . ILE A 1 94 ? -3.763 -3.923 -5.748 1.00 93.00 94 ILE A CA 1
ATOM 752 C C . ILE A 1 94 ? -3.250 -3.321 -7.068 1.00 93.00 94 ILE A C 1
ATOM 754 O O . ILE A 1 94 ? -3.180 -2.090 -7.203 1.00 93.00 94 ILE A O 1
ATOM 758 N N . PRO A 1 95 ? -2.891 -4.155 -8.064 1.00 91.94 95 PRO A N 1
ATOM 759 C CA . PRO A 1 95 ? -2.625 -3.684 -9.416 1.00 91.94 95 PRO A CA 1
ATOM 760 C C . PRO A 1 95 ? -3.820 -2.953 -10.030 1.00 91.94 95 PRO A C 1
ATOM 762 O O . PRO A 1 95 ? -4.976 -3.300 -9.810 1.00 91.94 95 PRO A O 1
ATOM 765 N N . THR A 1 96 ? -3.547 -1.940 -10.845 1.00 90.88 96 THR A N 1
ATOM 766 C CA . THR A 1 96 ? -4.589 -1.194 -11.562 1.00 90.88 96 THR A CA 1
ATOM 767 C C . THR A 1 96 ? -5.020 -1.878 -12.860 1.00 90.88 96 THR A C 1
ATOM 769 O O . THR A 1 96 ? -6.110 -1.616 -13.360 1.00 90.88 96 THR A O 1
ATOM 772 N N . ASP A 1 97 ? -4.181 -2.763 -13.391 1.00 88.56 97 ASP A N 1
ATOM 773 C CA . ASP A 1 97 ? -4.274 -3.419 -14.696 1.00 88.56 97 ASP A CA 1
ATOM 774 C C . ASP A 1 97 ? -4.914 -4.819 -14.666 1.00 88.56 97 ASP A C 1
ATOM 776 O O . ASP A 1 97 ? -4.846 -5.547 -15.654 1.00 88.56 97 ASP A O 1
ATOM 780 N N . ILE A 1 98 ? -5.563 -5.183 -13.560 1.00 85.56 98 ILE A N 1
ATOM 781 C CA . ILE A 1 98 ? -6.260 -6.466 -13.393 1.00 85.56 98 ILE A CA 1
ATOM 782 C C . ILE A 1 98 ? -7.780 -6.302 -13.402 1.00 85.56 98 ILE A C 1
ATOM 784 O O . ILE A 1 98 ? -8.310 -5.204 -13.230 1.00 85.56 98 ILE A O 1
ATOM 788 N N . GLU A 1 99 ? -8.485 -7.414 -13.579 1.00 81.06 99 GLU A N 1
ATOM 789 C CA . GLU A 1 99 ? -9.934 -7.508 -13.418 1.00 81.06 99 GLU A CA 1
ATOM 790 C C . GLU A 1 99 ? -10.234 -8.385 -12.202 1.00 81.06 99 GLU A C 1
ATOM 792 O O . GLU A 1 99 ? -9.717 -9.495 -12.086 1.00 81.06 99 GLU A O 1
ATOM 797 N N . LEU A 1 100 ? -11.022 -7.852 -11.269 1.00 80.00 100 LEU A N 1
ATOM 798 C CA . LEU A 1 100 ? -11.409 -8.540 -10.037 1.00 80.00 100 LEU A CA 1
ATOM 799 C C . LEU A 1 100 ? -12.797 -9.174 -10.202 1.00 80.00 100 LEU A C 1
ATOM 801 O O . LEU A 1 100 ? -13.555 -8.800 -11.108 1.00 80.00 100 LEU A O 1
ATOM 805 N N . HIS A 1 101 ? -13.164 -10.104 -9.313 1.00 71.56 101 HIS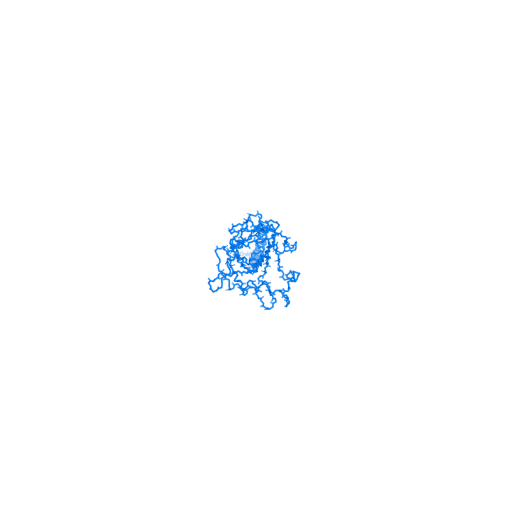 A N 1
ATOM 806 C CA . HIS A 1 101 ? -14.498 -10.707 -9.355 1.00 71.56 101 HIS A CA 1
ATOM 807 C C . HIS A 1 101 ? -15.599 -9.632 -9.274 1.00 71.56 101 HIS A C 1
ATOM 809 O O . HIS A 1 101 ? -15.463 -8.587 -8.634 1.00 71.56 101 HIS A O 1
ATOM 815 N N . GLY A 1 102 ? -16.701 -9.873 -9.991 1.00 65.94 102 GLY A N 1
ATOM 816 C CA . GLY A 1 102 ? -17.790 -8.900 -10.131 1.00 65.94 102 GLY A CA 1
ATOM 817 C C . GLY A 1 102 ? -17.533 -7.799 -11.168 1.00 65.94 102 GLY A C 1
ATOM 818 O O . GLY A 1 102 ? -18.167 -6.747 -11.087 1.00 65.94 102 GLY A O 1
ATOM 819 N N . ASN A 1 103 ? -16.629 -8.030 -12.133 1.00 71.75 103 ASN A N 1
ATOM 820 C CA . ASN A 1 103 ? -16.261 -7.094 -13.209 1.00 71.75 103 ASN A CA 1
ATOM 821 C C . ASN A 1 103 ? -15.758 -5.742 -12.681 1.00 71.75 103 ASN A C 1
ATOM 823 O O . ASN A 1 103 ? -15.982 -4.689 -13.284 1.00 71.75 103 ASN A O 1
ATOM 827 N N . ILE A 1 104 ? -15.107 -5.751 -11.516 1.00 81.00 104 ILE A N 1
ATOM 828 C CA . ILE A 1 104 ? -14.531 -4.543 -10.936 1.00 81.00 104 ILE A CA 1
ATOM 829 C C . ILE A 1 104 ? -13.167 -4.335 -11.579 1.00 81.00 104 ILE A C 1
ATOM 831 O O . ILE A 1 104 ? -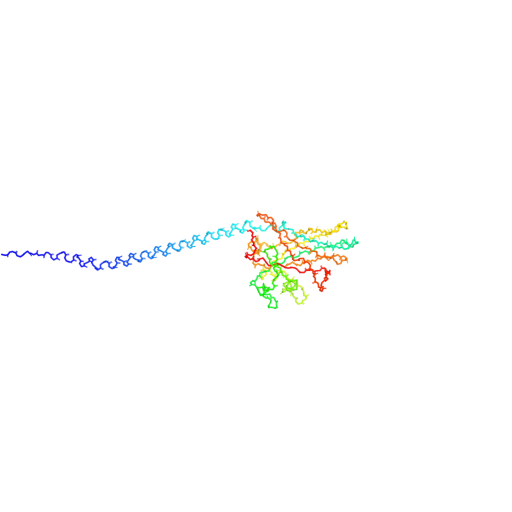12.244 -5.124 -11.382 1.00 81.00 104 ILE A O 1
ATOM 835 N N . LYS A 1 105 ? -13.037 -3.238 -12.322 1.00 85.38 105 LYS A N 1
ATOM 836 C CA . LYS A 1 105 ? -11.778 -2.803 -12.924 1.00 85.38 105 LYS A CA 1
ATOM 837 C C . LYS A 1 105 ? -11.204 -1.662 -12.090 1.00 85.38 105 LYS A C 1
ATOM 839 O O . LYS A 1 105 ? -11.735 -0.551 -12.157 1.00 85.38 105 LYS A O 1
ATOM 844 N N . PRO A 1 106 ? -10.127 -1.882 -11.313 1.00 86.88 106 PRO A N 1
ATOM 845 C CA . PRO A 1 106 ? -9.572 -0.852 -10.438 1.00 86.88 106 PRO A CA 1
ATOM 846 C C . PRO A 1 106 ? -9.205 0.433 -11.193 1.00 86.88 106 PRO A C 1
ATOM 848 O O . PRO A 1 106 ? -9.419 1.530 -10.683 1.00 86.88 106 PRO A O 1
ATOM 851 N N . LYS A 1 107 ? -8.756 0.315 -12.450 1.00 86.88 107 LYS A N 1
ATOM 852 C CA . LYS A 1 107 ? -8.487 1.457 -13.336 1.00 86.88 107 LYS A CA 1
ATOM 853 C C . LYS A 1 107 ? -9.689 2.387 -13.540 1.00 86.88 107 LYS A C 1
ATOM 855 O O . LYS A 1 107 ? -9.511 3.597 -13.622 1.00 86.88 107 LYS A O 1
ATOM 860 N N . GLU A 1 108 ? -10.904 1.851 -13.619 1.00 86.44 108 GLU A N 1
ATOM 861 C CA . GLU A 1 108 ? -12.117 2.657 -13.825 1.00 86.44 108 GLU A CA 1
ATOM 862 C C . GLU A 1 108 ? -12.481 3.463 -12.568 1.00 86.44 108 GLU A C 1
ATOM 864 O O . GLU A 1 108 ? -13.084 4.537 -12.653 1.00 86.44 108 GLU A O 1
ATOM 869 N N . LEU A 1 109 ? -12.053 2.984 -11.396 1.00 83.56 109 LEU A N 1
ATOM 870 C CA . LEU A 1 109 ? -12.286 3.639 -10.111 1.00 83.56 109 LEU A CA 1
ATOM 871 C C . LEU A 1 109 ? -11.380 4.855 -9.885 1.00 83.56 109 LEU A C 1
ATOM 873 O O . LEU A 1 109 ? -11.711 5.693 -9.050 1.00 83.56 109 LEU A O 1
ATOM 877 N N . LEU A 1 110 ? -10.298 5.005 -10.660 1.00 85.12 110 LEU A N 1
ATOM 878 C CA . LEU A 1 110 ? -9.375 6.144 -10.553 1.00 85.12 110 LEU A CA 1
ATOM 879 C C . LEU A 1 110 ? -10.053 7.495 -10.850 1.00 85.12 110 LEU A C 1
ATOM 881 O O . LEU A 1 110 ? -9.595 8.539 -10.402 1.00 85.12 110 LEU A O 1
ATOM 885 N N . SER A 1 111 ? -11.178 7.484 -11.570 1.00 85.38 111 SER A N 1
ATOM 886 C CA . SER A 1 111 ? -11.984 8.684 -11.843 1.00 85.38 111 SER A CA 1
ATOM 887 C C . SER A 1 111 ? -12.770 9.203 -10.631 1.00 85.38 111 SER A C 1
ATOM 889 O O . SER A 1 111 ? -13.288 10.316 -10.672 1.00 85.38 111 SER A O 1
ATOM 891 N N . LYS A 1 112 ? -12.881 8.403 -9.563 1.00 86.44 112 LYS A N 1
ATOM 892 C CA . LYS A 1 112 ? -13.689 8.687 -8.363 1.00 86.44 112 LYS A CA 1
ATOM 893 C C . LYS A 1 112 ? -12.836 8.989 -7.130 1.00 86.44 112 LYS A C 1
ATOM 895 O O . LYS A 1 112 ? -13.324 8.888 -6.008 1.00 86.44 112 LYS A O 1
ATOM 900 N N . LEU A 1 113 ? -11.555 9.275 -7.337 1.00 88.25 113 LEU A N 1
ATOM 901 C CA . LEU A 1 113 ? -10.616 9.548 -6.261 1.00 88.25 113 LEU A CA 1
ATOM 902 C C . LEU A 1 113 ? -10.794 10.969 -5.728 1.00 88.25 113 LEU A C 1
ATOM 904 O O . LEU A 1 113 ? -11.144 11.893 -6.463 1.00 88.25 113 LEU A O 1
ATOM 908 N N . GLU A 1 114 ? -10.511 11.138 -4.445 1.00 87.44 114 GLU A N 1
ATOM 909 C CA . GLU A 1 114 ? -10.504 12.433 -3.779 1.00 87.44 114 GLU A CA 1
ATOM 910 C C . GLU A 1 114 ? -9.064 12.937 -3.676 1.00 87.44 114 GLU A C 1
ATOM 912 O O . GLU A 1 114 ? -8.195 12.254 -3.139 1.00 87.44 114 GLU A O 1
ATOM 917 N N . SER A 1 115 ? -8.783 14.139 -4.174 1.00 85.50 115 SER A N 1
ATOM 918 C CA . SER A 1 115 ? -7.435 14.710 -4.090 1.00 85.50 115 SER A CA 1
ATOM 919 C C . SER A 1 115 ? -6.983 14.872 -2.636 1.00 85.50 115 SER A C 1
ATOM 921 O O . SER A 1 115 ? -7.722 15.418 -1.814 1.00 85.50 115 SER A O 1
ATOM 923 N N . SER A 1 116 ? -5.745 14.476 -2.323 1.00 83.38 116 SER A N 1
ATOM 924 C CA . SER A 1 116 ? -5.141 14.730 -1.009 1.00 83.38 116 SER A CA 1
ATOM 925 C C . SER A 1 116 ? -4.038 15.791 -1.062 1.00 83.38 116 SER A C 1
ATOM 927 O O . SER A 1 116 ? -3.490 16.111 -2.117 1.00 83.38 116 SER A O 1
ATOM 929 N N . ALA A 1 117 ? -3.670 16.316 0.108 1.00 82.44 117 ALA A N 1
ATOM 930 C CA . ALA A 1 117 ? -2.533 17.224 0.260 1.00 82.44 117 ALA A CA 1
ATOM 931 C C . ALA A 1 117 ? -1.163 16.512 0.217 1.00 82.44 117 ALA A C 1
ATOM 933 O O . ALA A 1 117 ? -0.134 17.180 0.157 1.00 82.44 117 ALA A O 1
ATOM 934 N N . TYR A 1 118 ? -1.129 15.174 0.251 1.00 78.50 118 TYR A N 1
ATOM 935 C CA . TYR A 1 118 ? 0.093 14.381 0.438 1.00 78.50 118 TYR A CA 1
ATOM 936 C C . TYR A 1 118 ? 0.735 13.896 -0.873 1.00 78.50 118 TYR A C 1
ATOM 938 O O . TYR A 1 118 ? 1.621 13.046 -0.849 1.00 78.50 118 TYR A O 1
ATOM 946 N N . GLY A 1 119 ? 0.315 14.437 -2.023 1.00 80.25 119 GLY A N 1
ATOM 947 C CA . GLY A 1 119 ? 0.886 14.068 -3.326 1.00 80.25 119 GLY A CA 1
ATOM 948 C C . GLY A 1 119 ? 0.431 12.697 -3.844 1.00 80.25 119 GLY A C 1
ATOM 949 O O . GLY A 1 119 ? 1.099 12.102 -4.680 1.00 80.25 119 GLY A O 1
ATOM 950 N N . TYR A 1 120 ? -0.697 12.197 -3.352 1.00 87.00 120 TYR A N 1
ATOM 951 C CA . TYR A 1 120 ? -1.441 11.042 -3.863 1.00 87.00 120 TYR A CA 1
ATOM 952 C C . TYR A 1 120 ? -2.930 11.267 -3.601 1.00 87.00 120 TYR A C 1
ATOM 954 O O . TYR A 1 120 ? -3.290 12.197 -2.881 1.00 87.00 120 TYR A O 1
ATOM 962 N N . ASP A 1 121 ? -3.802 10.442 -4.165 1.00 90.75 121 ASP A N 1
ATOM 963 C CA . ASP A 1 121 ? -5.245 10.615 -4.000 1.00 90.75 121 ASP A CA 1
ATOM 964 C C . ASP A 1 121 ? -5.822 9.586 -3.023 1.00 90.75 121 ASP A C 1
ATOM 966 O O . ASP A 1 121 ? -5.284 8.491 -2.845 1.00 90.75 121 ASP A O 1
ATOM 970 N N . TYR A 1 122 ? -6.918 9.947 -2.368 1.00 91.69 122 TYR A N 1
ATOM 971 C CA . TYR A 1 122 ? -7.673 9.094 -1.465 1.00 91.69 122 TYR A CA 1
ATOM 972 C C . TYR A 1 122 ? -8.763 8.329 -2.207 1.00 91.69 122 TYR A C 1
ATOM 974 O O . TYR A 1 122 ? -9.384 8.820 -3.149 1.00 91.69 122 TYR A O 1
ATOM 982 N N . ILE A 1 123 ? -9.004 7.106 -1.745 1.00 90.62 123 ILE A N 1
ATOM 983 C CA . ILE A 1 123 ? -10.097 6.258 -2.204 1.00 90.62 123 ILE A CA 1
ATOM 984 C C . ILE A 1 123 ? -11.223 6.367 -1.172 1.00 90.62 123 ILE A C 1
ATOM 986 O O . ILE A 1 123 ? -10.984 6.044 -0.001 1.00 90.62 123 ILE A O 1
ATOM 990 N N . PRO A 1 124 ? -12.437 6.777 -1.586 1.00 87.75 124 PRO A N 1
ATOM 991 C CA . PRO A 1 124 ? -13.614 6.769 -0.727 1.00 87.75 124 PRO A CA 1
ATOM 992 C C . PRO A 1 124 ? -13.829 5.411 -0.059 1.00 87.75 124 PRO A C 1
ATOM 994 O O . PRO A 1 124 ? -13.628 4.366 -0.677 1.00 87.75 124 PRO A O 1
ATOM 997 N N . GLU A 1 125 ? -14.279 5.420 1.192 1.00 86.88 125 GLU A N 1
ATOM 998 C CA . GLU A 1 125 ? -14.381 4.214 2.021 1.00 86.88 125 GLU A CA 1
ATOM 999 C C . GLU A 1 125 ? -15.257 3.117 1.394 1.00 86.88 125 GLU A C 1
ATOM 1001 O O . GLU A 1 125 ? -14.838 1.965 1.351 1.00 86.88 125 GLU A O 1
ATOM 1006 N N . GLU A 1 126 ? -16.400 3.466 0.798 1.00 86.75 126 GLU A N 1
ATOM 1007 C CA . GLU A 1 126 ? -17.266 2.504 0.093 1.00 86.75 126 GLU A CA 1
ATOM 1008 C C . GLU A 1 126 ? -16.542 1.810 -1.075 1.00 86.75 126 GLU A C 1
ATOM 1010 O O . GLU A 1 126 ? -16.719 0.617 -1.329 1.00 86.75 126 GLU A O 1
ATOM 1015 N N . LEU A 1 127 ? -15.690 2.550 -1.795 1.00 88.81 127 LEU A N 1
ATOM 1016 C CA . LEU A 1 127 ? -14.883 1.996 -2.882 1.00 88.81 127 LEU A CA 1
ATOM 1017 C C . LEU A 1 127 ? -13.721 1.162 -2.343 1.00 88.81 127 LEU A C 1
ATOM 1019 O O . LEU A 1 127 ? -13.405 0.127 -2.926 1.00 88.81 127 LEU A O 1
ATOM 1023 N N . ALA A 1 128 ? -13.109 1.588 -1.238 1.00 90.94 128 ALA A N 1
ATOM 1024 C CA . ALA A 1 128 ? -12.057 0.846 -0.557 1.00 90.94 128 ALA A CA 1
ATOM 1025 C C . ALA A 1 128 ? -12.584 -0.498 -0.029 1.00 90.94 128 ALA A C 1
ATOM 1027 O O . ALA A 1 128 ? -11.953 -1.527 -0.256 1.00 90.94 128 ALA A O 1
ATOM 1028 N N . GLU A 1 129 ? -13.764 -0.515 0.592 1.00 90.25 129 GLU A N 1
ATOM 1029 C CA . GLU A 1 129 ? -14.451 -1.731 1.033 1.00 90.25 129 GLU A CA 1
ATOM 1030 C C . GLU A 1 129 ? -14.793 -2.640 -0.150 1.00 90.25 129 GLU A C 1
ATOM 1032 O O . GLU A 1 129 ? -14.511 -3.841 -0.129 1.00 90.25 129 GLU A O 1
ATOM 1037 N N . LYS A 1 130 ? -15.349 -2.071 -1.224 1.00 88.56 130 LYS A N 1
ATOM 1038 C CA . LYS A 1 130 ? -15.663 -2.830 -2.435 1.00 88.56 130 LYS A CA 1
ATOM 1039 C C . LYS A 1 130 ? -14.414 -3.467 -3.045 1.00 88.56 130 LYS A C 1
ATOM 1041 O O . LYS A 1 130 ? -14.458 -4.635 -3.410 1.00 88.56 130 LYS A O 1
ATOM 1046 N N . LEU A 1 131 ? -13.308 -2.729 -3.139 1.00 90.50 131 LEU A N 1
ATOM 1047 C CA . LEU A 1 131 ? -12.021 -3.240 -3.620 1.00 90.50 131 LEU A CA 1
ATOM 1048 C C . LEU A 1 131 ? -11.443 -4.310 -2.694 1.00 90.50 131 LEU A C 1
ATOM 1050 O O . LEU A 1 131 ? -10.915 -5.309 -3.171 1.00 90.50 131 LEU A O 1
ATOM 1054 N N . TRP A 1 132 ? -11.570 -4.121 -1.381 1.00 90.69 132 TRP A N 1
ATOM 1055 C CA . TRP A 1 132 ? -11.119 -5.089 -0.389 1.00 90.69 132 TRP A CA 1
ATOM 1056 C C . TRP A 1 132 ? -11.808 -6.447 -0.550 1.00 90.69 132 TRP A C 1
ATOM 1058 O O . TRP A 1 132 ? -11.148 -7.486 -0.465 1.00 90.69 132 TRP A O 1
ATOM 1068 N N . ASN A 1 133 ? -13.123 -6.411 -0.782 1.00 88.25 133 ASN A N 1
ATOM 1069 C CA . ASN A 1 133 ? -13.996 -7.577 -0.896 1.00 88.25 133 ASN A CA 1
ATOM 1070 C C . ASN A 1 133 ? -14.123 -8.110 -2.332 1.00 88.25 133 ASN A C 1
ATOM 1072 O O . ASN A 1 133 ? -14.753 -9.140 -2.539 1.00 88.25 133 ASN A O 1
ATOM 1076 N N . ALA A 1 134 ? -13.528 -7.453 -3.330 1.00 84.25 134 ALA A N 1
ATOM 1077 C CA . ALA A 1 134 ? -13.669 -7.822 -4.742 1.00 84.25 134 ALA A CA 1
ATOM 1078 C C . ALA A 1 134 ? -13.085 -9.203 -5.094 1.00 84.25 134 ALA A C 1
ATOM 1080 O O . ALA A 1 134 ? -13.340 -9.705 -6.180 1.00 84.25 134 ALA A O 1
ATOM 1081 N N . MET A 1 135 ? -12.298 -9.806 -4.201 1.00 78.44 135 MET A N 1
ATOM 1082 C CA . MET A 1 135 ? -11.782 -11.177 -4.322 1.00 78.44 135 MET A CA 1
ATOM 1083 C C . MET A 1 135 ? -12.271 -12.087 -3.185 1.00 78.44 135 MET A C 1
ATOM 1085 O O . MET A 1 135 ? -11.763 -13.196 -3.030 1.00 78.44 135 MET A O 1
ATOM 1089 N N . ALA A 1 136 ? -13.216 -11.619 -2.365 1.00 82.50 136 ALA A N 1
ATOM 1090 C CA . ALA A 1 136 ? -13.840 -12.458 -1.356 1.00 82.50 136 ALA A CA 1
ATOM 1091 C C . ALA A 1 136 ? -14.788 -13.463 -2.027 1.00 82.50 136 ALA A C 1
ATOM 1093 O O . ALA A 1 136 ? -15.479 -13.142 -2.996 1.00 82.50 136 ALA A O 1
ATOM 1094 N N . GLU A 1 137 ? -14.825 -14.679 -1.499 1.00 77.62 137 GLU A N 1
ATOM 1095 C CA . GLU A 1 137 ? -15.805 -15.687 -1.885 1.00 77.62 137 GLU A CA 1
ATOM 1096 C C . GLU A 1 137 ? -17.232 -15.267 -1.481 1.00 77.62 137 GLU A C 1
ATOM 1098 O O . GLU A 1 137 ? -17.411 -14.352 -0.671 1.00 77.62 137 GLU A O 1
ATOM 1103 N N . PRO A 1 138 ? -18.277 -15.953 -1.984 1.00 74.25 138 PRO A N 1
ATOM 1104 C CA . PRO A 1 138 ? -19.666 -15.674 -1.610 1.00 74.25 138 PRO A CA 1
ATOM 1105 C C . PRO A 1 138 ? -19.954 -15.749 -0.103 1.00 74.25 138 PRO A C 1
ATOM 1107 O O . PRO A 1 138 ? -20.904 -15.129 0.366 1.00 74.25 138 PRO A O 1
ATOM 1110 N N . ASP A 1 139 ? -19.150 -16.499 0.654 1.00 74.62 139 ASP A N 1
ATOM 1111 C CA . ASP A 1 139 ? -19.233 -16.597 2.116 1.00 74.62 139 ASP A CA 1
ATOM 1112 C C . ASP A 1 139 ? -18.448 -15.491 2.853 1.00 74.62 139 ASP A C 1
ATOM 1114 O O . ASP A 1 139 ? -18.428 -15.452 4.084 1.00 74.62 139 ASP A O 1
ATOM 1118 N N . GLY A 1 140 ? -17.812 -14.581 2.110 1.00 69.88 140 GLY A N 1
ATOM 1119 C CA . GLY A 1 140 ? -16.976 -13.499 2.623 1.00 69.88 140 GLY A CA 1
ATOM 1120 C C . GLY A 1 140 ? -15.545 -13.915 2.968 1.00 69.88 140 GLY A C 1
ATOM 1121 O O . GLY A 1 140 ? -14.783 -13.084 3.471 1.00 69.88 140 GLY A O 1
ATOM 1122 N N . SER A 1 141 ? -15.150 -15.168 2.722 1.00 78.88 141 SER A N 1
ATOM 1123 C CA . SER A 1 141 ? -13.778 -15.615 2.966 1.00 78.88 141 SER A CA 1
ATOM 1124 C C . SER A 1 141 ? -12.802 -15.040 1.933 1.00 78.88 141 SER A C 1
ATOM 1126 O O . SER A 1 141 ? -13.127 -14.873 0.760 1.00 78.88 141 SER A O 1
ATOM 1128 N N . ILE A 1 142 ? -11.584 -14.707 2.369 1.00 78.38 142 ILE A N 1
ATOM 1129 C CA . ILE A 1 142 ? -10.519 -14.176 1.506 1.00 78.38 142 ILE A CA 1
ATOM 1130 C C . ILE A 1 142 ? -9.386 -15.198 1.467 1.00 78.38 142 ILE A C 1
ATOM 1132 O O . ILE A 1 142 ? -8.758 -15.476 2.491 1.00 78.38 142 ILE A O 1
ATOM 1136 N N . TYR A 1 143 ? -9.103 -15.730 0.278 1.00 79.44 143 TYR A N 1
ATOM 1137 C CA . TYR A 1 143 ? -8.012 -16.676 0.049 1.00 79.44 143 TYR A CA 1
ATOM 1138 C C . TYR A 1 143 ? -6.783 -15.963 -0.517 1.00 79.44 143 TYR A C 1
ATOM 1140 O O . TYR A 1 143 ? -6.744 -15.612 -1.696 1.00 79.44 143 TYR A O 1
ATOM 1148 N N . PHE A 1 144 ? -5.740 -15.801 0.302 1.00 79.50 144 PHE A N 1
ATOM 1149 C CA . PHE A 1 144 ? -4.521 -15.083 -0.104 1.00 79.50 144 PHE A CA 1
ATOM 1150 C C . PHE A 1 144 ? -3.795 -15.708 -1.292 1.00 79.50 144 PHE A C 1
ATOM 1152 O O . PHE A 1 144 ? -3.107 -15.002 -2.017 1.00 79.50 144 PHE A O 1
ATOM 1159 N N . GLU A 1 145 ? -3.916 -17.018 -1.496 1.00 82.06 145 GLU A N 1
ATOM 1160 C CA . GLU A 1 145 ? -3.306 -17.689 -2.648 1.00 82.06 145 GLU A CA 1
ATOM 1161 C C . GLU A 1 145 ? -3.944 -17.222 -3.961 1.00 82.06 145 GLU A C 1
ATOM 1163 O O . GLU A 1 145 ? -3.226 -16.820 -4.872 1.00 82.06 145 GLU A O 1
ATOM 1168 N N . LYS A 1 146 ? -5.279 -17.127 -4.010 1.00 83.75 146 LYS A N 1
ATOM 1169 C CA . LYS A 1 146 ? -6.003 -16.608 -5.182 1.00 83.75 146 LYS A CA 1
ATOM 1170 C C . LYS A 1 146 ? -5.687 -15.137 -5.452 1.00 83.75 146 LYS A C 1
ATOM 1172 O O . LYS A 1 146 ? -5.565 -14.724 -6.600 1.00 83.75 146 LYS A O 1
ATOM 1177 N N . GLU A 1 147 ? -5.541 -14.339 -4.395 1.00 86.56 147 GLU A N 1
ATOM 1178 C CA . GLU A 1 147 ? -5.132 -12.935 -4.519 1.00 86.56 147 GLU A CA 1
ATOM 1179 C C . GLU A 1 147 ? -3.716 -12.806 -5.104 1.00 86.56 147 GLU A C 1
ATOM 1181 O O . GLU A 1 147 ? -3.481 -11.976 -5.984 1.00 86.56 147 GLU A O 1
ATOM 1186 N N . LYS A 1 148 ? -2.785 -13.675 -4.695 1.00 85.62 148 LYS A N 1
ATOM 1187 C CA . LYS A 1 148 ? -1.417 -13.697 -5.235 1.00 85.62 148 LYS A CA 1
ATOM 1188 C C . LYS A 1 148 ? -1.369 -14.068 -6.713 1.00 85.62 148 LYS A C 1
ATOM 1190 O O . LYS A 1 148 ? -0.567 -13.481 -7.441 1.00 85.62 148 LYS A O 1
ATOM 1195 N N . ASP A 1 149 ? -2.230 -14.975 -7.171 1.00 85.81 149 ASP A N 1
ATOM 1196 C CA . ASP A 1 149 ? -2.292 -15.380 -8.583 1.00 85.81 149 ASP A CA 1
ATOM 1197 C C . ASP A 1 149 ? -2.621 -14.203 -9.514 1.00 85.81 149 ASP A C 1
ATOM 1199 O O . ASP A 1 149 ? -2.105 -14.118 -10.630 1.00 85.81 149 ASP A O 1
ATOM 1203 N N . VAL A 1 150 ? -3.413 -13.242 -9.029 1.00 86.50 150 VAL A N 1
ATOM 1204 C CA . VAL A 1 150 ? -3.722 -11.990 -9.743 1.00 86.50 150 VAL A CA 1
ATOM 1205 C C . VAL A 1 150 ? -2.767 -10.842 -9.387 1.00 86.50 150 VAL A C 1
ATOM 1207 O O . VAL A 1 150 ? -2.939 -9.714 -9.840 1.00 86.50 150 VAL A O 1
ATOM 1210 N N . GLY A 1 151 ? -1.719 -11.118 -8.609 1.00 88.00 151 GLY A N 1
ATOM 1211 C CA . GLY A 1 151 ? -0.678 -10.160 -8.248 1.00 88.00 151 GLY A CA 1
ATOM 1212 C C . GLY A 1 151 ? -1.034 -9.211 -7.105 1.00 88.00 151 GLY A C 1
ATOM 1213 O O . GLY A 1 151 ? -0.344 -8.210 -6.946 1.00 88.00 151 GLY A O 1
ATOM 1214 N N . ILE A 1 152 ? -2.073 -9.499 -6.318 1.00 90.62 152 ILE A N 1
ATOM 1215 C CA . ILE A 1 152 ? -2.369 -8.774 -5.077 1.00 90.62 152 ILE A CA 1
ATOM 1216 C C . ILE A 1 152 ? -1.482 -9.326 -3.959 1.00 90.62 152 ILE A C 1
ATOM 1218 O O . ILE A 1 152 ? -1.361 -10.535 -3.771 1.00 90.62 152 ILE A O 1
ATOM 1222 N N . GLU A 1 153 ? -0.880 -8.431 -3.181 1.00 91.25 153 GLU A N 1
ATOM 1223 C CA . GLU A 1 153 ? -0.043 -8.791 -2.032 1.00 91.25 153 GLU A CA 1
ATOM 1224 C C . GLU A 1 153 ? -0.558 -8.110 -0.767 1.00 91.25 153 GLU A C 1
ATOM 1226 O O . GLU A 1 153 ? -1.038 -6.975 -0.812 1.00 91.25 153 GLU A O 1
ATOM 1231 N N . SER A 1 154 ? -0.442 -8.807 0.365 1.00 90.75 154 SER A N 1
ATOM 1232 C CA . SER A 1 154 ? -0.930 -8.332 1.661 1.00 90.75 154 SER A CA 1
ATOM 1233 C C . SER A 1 154 ? 0.199 -8.174 2.681 1.00 90.75 154 SER A C 1
ATOM 1235 O O . SER A 1 154 ? 1.071 -9.035 2.780 1.00 90.75 154 SER A O 1
ATOM 1237 N N . VAL A 1 155 ? 0.148 -7.108 3.482 1.00 90.69 155 VAL A N 1
ATOM 1238 C CA . VAL A 1 155 ? 1.060 -6.848 4.609 1.00 90.69 155 VAL A CA 1
ATOM 1239 C C . VAL A 1 155 ? 0.254 -6.730 5.890 1.00 90.69 155 VAL A C 1
ATOM 1241 O O . VAL A 1 155 ? -0.714 -5.971 5.941 1.00 90.69 155 VAL A O 1
ATOM 1244 N N . TYR A 1 156 ? 0.658 -7.465 6.924 1.00 90.88 156 TYR A N 1
ATOM 1245 C CA . TYR A 1 156 ? -0.065 -7.525 8.191 1.00 90.88 156 TYR A CA 1
ATOM 1246 C C . TYR A 1 156 ? 0.697 -6.813 9.280 1.00 90.88 156 TYR A C 1
ATOM 1248 O O . TYR A 1 156 ? 1.853 -7.135 9.549 1.00 90.88 156 TYR A O 1
ATOM 1256 N N . PHE A 1 157 ? -0.010 -5.929 9.960 1.00 89.31 157 PHE A N 1
ATOM 1257 C CA . PHE A 1 157 ? 0.436 -5.241 11.149 1.00 89.31 157 PHE A CA 1
ATOM 1258 C C . PHE A 1 157 ? -0.508 -5.613 12.274 1.00 89.31 157 PHE A C 1
ATOM 1260 O O . PHE A 1 157 ? -1.727 -5.527 12.112 1.00 89.31 157 PHE A O 1
ATOM 1267 N N . SER A 1 158 ? 0.033 -5.993 13.419 1.00 85.25 158 SER A N 1
ATOM 1268 C CA . SER A 1 158 ? -0.796 -6.147 14.607 1.00 85.25 158 SER A CA 1
ATOM 1269 C C . SER A 1 158 ? 0.008 -6.008 15.875 1.00 85.25 158 SER A C 1
ATOM 1271 O O . SER A 1 158 ? 1.168 -6.410 15.944 1.00 85.25 158 SER A O 1
ATOM 1273 N N . GLU A 1 159 ? -0.666 -5.467 16.879 1.00 75.44 159 GLU A N 1
ATOM 1274 C CA . GLU A 1 159 ? -0.178 -5.347 18.241 1.00 75.44 159 GLU A CA 1
ATOM 1275 C C . GLU A 1 159 ? -1.019 -6.263 19.120 1.00 75.44 159 GLU A C 1
ATOM 1277 O O . GLU A 1 159 ? -2.222 -6.460 18.910 1.00 75.44 159 GLU A O 1
ATOM 1282 N N . SER A 1 160 ? -0.342 -6.881 20.076 1.00 59.88 160 SER A N 1
ATOM 1283 C CA . SER A 1 160 ? -0.922 -7.887 20.942 1.00 59.88 160 SER A CA 1
ATOM 1284 C C . SER A 1 160 ? -1.763 -7.269 22.057 1.00 59.88 160 SER A C 1
ATOM 1286 O O . SER A 1 160 ? -2.803 -7.848 22.376 1.00 59.88 160 SER A O 1
ATOM 1288 N N . GLN A 1 161 ? -1.373 -6.118 22.632 1.00 63.09 161 GLN A N 1
ATOM 1289 C CA . GLN A 1 161 ? -2.116 -5.456 23.716 1.00 63.09 161 GLN A CA 1
ATOM 1290 C C . GLN A 1 161 ? -1.857 -3.940 23.773 1.00 63.09 161 GLN A C 1
ATOM 1292 O O . GLN A 1 161 ? -0.712 -3.502 23.761 1.00 63.09 161 GLN A O 1
ATOM 1297 N N . ILE A 1 162 ? -2.923 -3.149 23.934 1.00 62.41 162 ILE A N 1
ATOM 1298 C CA . ILE A 1 162 ? -2.841 -1.761 24.422 1.00 62.41 162 ILE A CA 1
ATOM 1299 C C . ILE A 1 162 ? -2.992 -1.787 25.948 1.00 62.41 162 ILE A C 1
ATOM 1301 O O . ILE A 1 162 ? -3.908 -2.438 26.463 1.00 62.41 162 ILE A O 1
ATOM 1305 N N . GLU A 1 163 ? -2.100 -1.100 26.662 1.00 59.03 163 GLU A N 1
ATOM 1306 C CA . GLU A 1 163 ? -2.169 -0.931 28.120 1.00 59.03 163 GLU A CA 1
ATOM 1307 C C . GLU A 1 163 ? -3.344 -0.019 28.529 1.00 59.03 163 GLU A C 1
ATOM 1309 O O . GLU A 1 163 ? -3.664 0.943 27.831 1.00 59.03 163 GLU A O 1
ATOM 1314 N N . GLU A 1 164 ? -4.000 -0.327 29.657 1.00 54.44 164 GLU A N 1
ATOM 1315 C CA . GLU A 1 164 ? -5.255 0.318 30.102 1.00 54.44 164 GLU A CA 1
ATOM 1316 C C . GLU A 1 164 ? -5.123 1.827 30.400 1.00 54.44 164 GLU A C 1
ATOM 1318 O O . GLU A 1 164 ? -6.122 2.543 30.342 1.00 54.44 164 GLU A O 1
ATOM 1323 N N . ASP A 1 165 ? -3.909 2.332 30.643 1.00 53.66 165 ASP A N 1
ATOM 1324 C CA . ASP A 1 165 ? -3.674 3.694 31.153 1.00 53.66 165 ASP A CA 1
ATOM 1325 C C . ASP A 1 165 ? -3.301 4.738 30.081 1.00 53.66 165 ASP A C 1
ATOM 1327 O O . ASP A 1 165 ? -3.009 5.896 30.396 1.00 53.66 165 ASP A O 1
ATOM 1331 N N . LEU A 1 166 ? -3.318 4.380 28.794 1.00 52.34 166 LEU A N 1
ATOM 1332 C CA . LEU A 1 166 ? -2.980 5.317 27.720 1.00 52.34 166 LEU A CA 1
ATOM 1333 C C . LEU A 1 166 ? -4.197 6.203 27.389 1.00 52.34 166 LEU A C 1
ATOM 1335 O O . LEU A 1 166 ? -5.133 5.790 26.701 1.00 52.34 166 LEU A O 1
ATOM 1339 N N . PHE A 1 167 ? -4.202 7.437 27.912 1.00 51.94 167 PHE A N 1
ATOM 134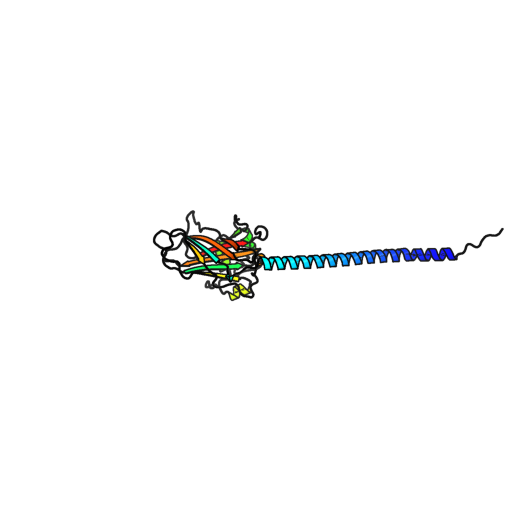0 C CA . PHE A 1 167 ? -5.331 8.365 27.802 1.00 51.94 167 PHE A CA 1
ATOM 1341 C C . PHE A 1 167 ? -5.138 9.502 26.773 1.00 51.94 167 PHE A C 1
ATOM 1343 O O . PHE A 1 167 ? -4.100 10.151 26.735 1.00 51.94 167 PHE A O 1
ATOM 1350 N N . GLN A 1 168 ? -6.212 9.784 26.013 1.00 52.06 168 GLN A N 1
ATOM 1351 C CA . GLN A 1 168 ? -6.419 10.843 25.001 1.00 52.06 168 GLN A CA 1
ATOM 1352 C C . GLN A 1 168 ? -5.532 10.796 23.741 1.00 52.06 168 GLN A C 1
ATOM 1354 O O . GLN A 1 168 ? -4.504 11.453 23.646 1.00 52.06 168 GLN A O 1
ATOM 1359 N N . GLY A 1 169 ? -6.022 10.098 22.709 1.00 55.69 169 GLY A N 1
ATOM 1360 C CA . GLY A 1 169 ? -5.358 10.060 21.408 1.00 55.69 169 GLY A CA 1
ATOM 1361 C C . GLY A 1 169 ? -4.112 9.188 21.455 1.00 55.69 169 GLY A C 1
ATOM 1362 O O . GLY A 1 169 ? -3.001 9.681 21.285 1.00 55.69 169 GLY A O 1
ATOM 1363 N N . VAL A 1 170 ? -4.307 7.893 21.700 1.00 65.81 170 VAL A N 1
ATOM 1364 C CA . VAL A 1 170 ? -3.198 6.941 21.720 1.00 65.81 170 VAL A CA 1
ATOM 1365 C C . VAL A 1 170 ? -2.783 6.687 20.285 1.00 65.81 170 VAL A C 1
ATOM 1367 O O . VAL A 1 170 ? -3.576 6.173 19.494 1.00 65.81 170 VAL A O 1
ATOM 1370 N N . ASP A 1 171 ? -1.557 7.079 19.960 1.00 72.81 171 ASP A N 1
ATOM 1371 C CA . ASP A 1 171 ? -0.875 6.575 18.781 1.00 72.81 171 ASP A CA 1
ATOM 1372 C C . ASP A 1 171 ? -0.403 5.152 19.078 1.00 72.81 171 ASP A C 1
ATOM 1374 O O . ASP A 1 171 ? 0.510 4.935 19.876 1.00 72.81 171 ASP A O 1
ATOM 1378 N N . VAL A 1 172 ? -1.082 4.183 18.478 1.00 77.06 172 VAL A N 1
ATOM 1379 C CA . VAL A 1 172 ? -0.759 2.766 18.608 1.00 77.06 172 VAL A CA 1
ATOM 1380 C C . VAL A 1 172 ? 0.174 2.398 17.469 1.00 77.06 172 VAL A C 1
ATOM 1382 O O . VAL A 1 172 ? -0.261 2.316 16.319 1.00 77.06 172 VAL A O 1
ATOM 1385 N N . GLU A 1 173 ? 1.443 2.160 17.791 1.00 84.12 173 GLU A N 1
ATOM 1386 C CA . GLU A 1 173 ? 2.387 1.540 16.864 1.00 84.12 173 GLU A CA 1
ATOM 1387 C C . GLU A 1 173 ? 2.057 0.051 16.711 1.00 84.12 173 GLU A C 1
ATOM 1389 O O . GLU A 1 173 ? 1.884 -0.677 17.683 1.00 84.12 173 GLU A O 1
ATOM 1394 N N . LEU A 1 174 ? 1.980 -0.400 15.465 1.00 82.94 174 LEU A N 1
ATOM 1395 C CA . LEU A 1 174 ? 1.736 -1.772 15.056 1.00 82.94 174 LEU A CA 1
ATOM 1396 C C . LEU A 1 174 ? 2.931 -2.229 14.232 1.00 82.94 174 LEU A C 1
ATOM 1398 O O . LEU A 1 174 ? 3.282 -1.617 13.216 1.00 82.94 174 LEU A O 1
ATOM 1402 N N . ARG A 1 175 ? 3.537 -3.339 14.644 1.00 84.75 175 ARG A N 1
ATOM 1403 C CA . ARG A 1 175 ? 4.670 -3.932 13.932 1.00 84.75 175 ARG A CA 1
ATOM 1404 C C . ARG A 1 175 ? 4.202 -4.958 12.917 1.00 84.75 175 ARG A C 1
ATOM 1406 O O . ARG A 1 175 ? 3.152 -5.585 13.079 1.00 84.75 175 ARG A O 1
ATOM 1413 N N . VAL A 1 176 ? 4.994 -5.127 11.862 1.00 84.81 176 VAL A N 1
ATOM 1414 C CA . VAL A 1 176 ? 4.713 -6.129 10.834 1.00 84.81 176 VAL A CA 1
ATOM 1415 C C . VAL A 1 176 ? 4.826 -7.529 11.425 1.00 84.81 176 VAL A C 1
ATOM 1417 O O . VAL A 1 176 ? 5.839 -7.888 12.019 1.00 84.81 176 VAL A O 1
ATOM 1420 N N . GLN A 1 177 ? 3.786 -8.332 11.223 1.00 83.62 177 GLN A N 1
ATOM 1421 C CA . GLN A 1 177 ? 3.778 -9.758 11.547 1.00 83.62 177 GLN A CA 1
ATOM 1422 C C . GLN A 1 177 ? 3.919 -10.629 10.301 1.00 83.62 177 GLN A C 1
ATOM 1424 O O . GLN A 1 177 ? 4.487 -11.717 10.363 1.00 83.62 177 GLN A O 1
ATOM 1429 N N . HIS A 1 178 ? 3.420 -10.148 9.162 1.00 80.06 178 HIS A N 1
ATOM 1430 C CA . HIS A 1 178 ? 3.538 -10.840 7.887 1.00 80.06 178 HIS A CA 1
ATOM 1431 C C . HIS A 1 178 ? 3.949 -9.852 6.801 1.00 80.06 178 HIS A C 1
ATOM 1433 O O . HIS A 1 178 ? 3.237 -8.884 6.523 1.00 80.06 178 HIS A O 1
ATOM 1439 N N . ILE A 1 179 ? 5.115 -10.110 6.215 1.00 83.25 179 ILE A N 1
ATOM 1440 C CA . ILE A 1 179 ? 5.668 -9.366 5.083 1.00 83.25 179 ILE A CA 1
ATOM 1441 C C . ILE A 1 179 ? 5.170 -9.968 3.759 1.00 83.25 179 ILE A C 1
ATOM 1443 O O . ILE A 1 179 ? 4.803 -11.148 3.738 1.00 83.25 179 ILE A O 1
ATOM 1447 N N . PRO A 1 180 ? 5.213 -9.214 2.644 1.00 78.62 180 PRO A N 1
ATOM 1448 C CA . PRO A 1 180 ? 5.015 -9.787 1.319 1.00 78.62 180 PRO A CA 1
ATOM 1449 C C . PRO A 1 180 ? 5.943 -10.974 1.077 1.00 78.62 180 PRO A C 1
ATOM 1451 O O . PRO A 1 180 ? 7.053 -11.044 1.614 1.00 78.62 180 PRO A O 1
ATOM 1454 N N . THR A 1 181 ? 5.499 -11.907 0.239 1.00 72.50 181 THR A N 1
ATOM 1455 C CA . THR A 1 181 ? 6.279 -13.116 -0.040 1.00 72.50 181 THR A CA 1
ATOM 1456 C C . THR A 1 181 ? 7.639 -12.789 -0.668 1.00 72.50 181 THR A C 1
ATOM 1458 O O . THR A 1 181 ? 7.822 -11.742 -1.288 1.00 72.50 181 THR A O 1
ATOM 1461 N N . ALA A 1 182 ? 8.599 -13.717 -0.588 1.00 70.19 182 ALA A N 1
ATOM 1462 C CA . ALA A 1 182 ? 9.897 -13.563 -1.259 1.00 70.19 182 ALA A CA 1
ATOM 1463 C C . ALA A 1 182 ? 9.782 -13.415 -2.793 1.00 70.19 182 ALA A C 1
ATOM 1465 O O . ALA A 1 182 ? 10.711 -12.928 -3.435 1.00 70.19 182 ALA A O 1
ATOM 1466 N N . LEU A 1 183 ? 8.648 -13.830 -3.372 1.00 76.94 183 LEU A N 1
ATOM 1467 C CA . LEU A 1 183 ? 8.328 -13.708 -4.796 1.00 76.94 183 LEU A CA 1
ATOM 1468 C C . LEU A 1 183 ? 7.514 -12.445 -5.122 1.00 76.94 183 LEU A C 1
ATOM 1470 O O . LEU A 1 183 ? 7.172 -12.226 -6.285 1.00 76.94 183 LEU A O 1
ATOM 1474 N N . SER A 1 184 ? 7.214 -11.613 -4.120 1.00 81.06 184 SER A N 1
ATOM 1475 C CA . SER A 1 184 ? 6.447 -10.386 -4.298 1.00 81.06 184 SER A CA 1
ATOM 1476 C C . SER A 1 184 ? 7.131 -9.452 -5.290 1.00 81.06 184 SER A C 1
ATOM 1478 O O . SER A 1 184 ? 8.340 -9.205 -5.238 1.00 81.06 184 SER A O 1
ATOM 1480 N N . LYS A 1 185 ? 6.327 -8.880 -6.188 1.00 86.50 185 LYS A N 1
ATOM 1481 C CA . LYS A 1 185 ? 6.783 -7.869 -7.151 1.00 86.50 185 LYS A CA 1
ATOM 1482 C C . LYS A 1 185 ? 6.966 -6.494 -6.495 1.00 86.50 185 LYS A C 1
ATOM 1484 O O . LYS A 1 185 ? 7.619 -5.638 -7.086 1.00 86.50 185 LYS A O 1
ATOM 1489 N N . TYR A 1 186 ? 6.444 -6.293 -5.283 1.00 91.06 186 TYR A N 1
ATOM 1490 C CA . TYR A 1 186 ? 6.417 -5.014 -4.570 1.00 91.06 186 TYR A CA 1
ATOM 1491 C C . TYR A 1 186 ? 7.580 -4.893 -3.588 1.00 91.06 186 TYR A C 1
ATOM 1493 O O . TYR A 1 186 ? 7.431 -4.966 -2.368 1.00 91.06 186 TYR A O 1
ATOM 1501 N N . THR A 1 187 ? 8.777 -4.729 -4.142 1.00 91.00 187 THR A N 1
ATOM 1502 C CA . THR A 1 187 ? 10.022 -4.692 -3.357 1.00 91.00 187 THR A CA 1
ATOM 1503 C C . THR A 1 187 ? 10.531 -3.279 -3.091 1.00 91.00 187 THR A C 1
ATOM 1505 O O . THR A 1 187 ? 11.451 -3.095 -2.298 1.00 91.00 187 THR A O 1
ATOM 1508 N N . SER A 1 188 ? 9.973 -2.277 -3.766 1.00 91.94 188 SER A N 1
ATOM 1509 C CA . SER A 1 188 ? 10.448 -0.894 -3.742 1.00 91.94 188 SER A CA 1
ATOM 1510 C C . SER A 1 188 ? 9.301 0.102 -3.901 1.00 91.94 188 SER A C 1
ATOM 1512 O O . SER A 1 188 ? 8.225 -0.264 -4.378 1.00 91.94 188 SER A O 1
ATOM 1514 N N . ILE A 1 189 ? 9.547 1.376 -3.578 1.00 90.75 189 ILE A N 1
ATOM 1515 C CA . ILE A 1 189 ? 8.586 2.462 -3.831 1.00 90.75 189 ILE A CA 1
ATOM 1516 C C . ILE A 1 189 ? 8.233 2.547 -5.319 1.00 90.75 189 ILE A C 1
ATOM 1518 O O . ILE A 1 189 ? 7.081 2.771 -5.675 1.00 90.75 189 ILE A O 1
ATOM 1522 N N . HIS A 1 190 ? 9.204 2.299 -6.201 1.00 89.00 190 HIS A N 1
ATOM 1523 C CA . HIS A 1 190 ? 8.967 2.252 -7.643 1.00 89.00 190 HIS A CA 1
ATOM 1524 C C . HIS A 1 190 ? 8.012 1.139 -8.085 1.00 89.00 190 HIS A C 1
ATOM 1526 O O . HIS A 1 190 ? 7.364 1.299 -9.113 1.00 89.00 190 HIS A O 1
ATOM 1532 N N . ASP A 1 191 ? 7.914 0.039 -7.337 1.00 90.50 191 ASP A N 1
ATOM 1533 C CA . ASP A 1 191 ? 7.021 -1.073 -7.683 1.00 90.50 191 ASP A CA 1
ATOM 1534 C C . ASP A 1 191 ? 5.569 -0.823 -7.238 1.00 90.50 191 ASP A C 1
ATOM 1536 O O . ASP A 1 191 ? 4.640 -1.358 -7.843 1.00 90.50 191 ASP A O 1
ATOM 1540 N N . ILE A 1 192 ? 5.370 -0.036 -6.173 1.00 90.56 192 ILE A N 1
ATOM 1541 C CA . ILE A 1 192 ? 4.037 0.314 -5.643 1.00 90.56 192 ILE A CA 1
ATOM 1542 C C . ILE A 1 192 ? 3.475 1.609 -6.248 1.00 90.56 192 ILE A C 1
ATOM 1544 O O . ILE A 1 192 ? 2.292 1.904 -6.091 1.00 90.56 192 ILE A O 1
ATOM 1548 N N . LYS A 1 193 ? 4.309 2.373 -6.956 1.00 90.31 193 LYS A N 1
ATOM 1549 C CA . LYS A 1 193 ? 3.898 3.506 -7.788 1.00 90.31 193 LYS A CA 1
ATOM 1550 C C . LYS A 1 193 ? 2.900 3.063 -8.872 1.00 90.31 193 LYS A C 1
ATOM 1552 O O . LYS A 1 193 ? 3.023 1.978 -9.443 1.00 90.31 193 LYS A O 1
ATOM 1557 N N . GLY A 1 194 ? 1.848 3.854 -9.067 1.00 89.69 194 GLY A N 1
ATOM 1558 C CA . GLY A 1 194 ? 0.740 3.555 -9.974 1.00 89.69 194 GLY A CA 1
ATOM 1559 C C . GLY A 1 194 ? -0.181 2.427 -9.492 1.00 89.69 194 GLY A C 1
ATOM 1560 O O . GLY A 1 194 ? -0.955 1.877 -10.286 1.00 89.69 194 GLY A O 1
ATOM 1561 N N . LYS A 1 195 ? -0.093 2.042 -8.211 1.00 92.81 195 LYS A N 1
ATOM 1562 C CA . LYS A 1 195 ? -0.915 0.992 -7.592 1.00 92.81 195 LYS A CA 1
ATOM 1563 C C . LYS A 1 195 ? -1.877 1.576 -6.566 1.00 92.81 195 LYS A C 1
ATOM 1565 O O . LYS A 1 195 ? -1.683 2.666 -6.025 1.00 92.81 195 LYS A O 1
ATOM 1570 N N . ILE A 1 196 ? -2.939 0.820 -6.321 1.00 94.19 196 ILE A N 1
ATOM 1571 C CA . ILE A 1 196 ? -3.909 1.112 -5.276 1.00 94.19 196 ILE A CA 1
ATOM 1572 C C . ILE A 1 196 ? -3.460 0.399 -4.005 1.00 94.19 196 ILE A C 1
ATOM 1574 O O . ILE A 1 196 ? -3.118 -0.780 -4.043 1.00 94.19 196 ILE A O 1
ATOM 1578 N N . ILE A 1 197 ? -3.479 1.103 -2.878 1.00 94.31 197 ILE A N 1
ATOM 1579 C CA . ILE A 1 197 ? -3.232 0.510 -1.567 1.00 94.31 197 ILE A CA 1
ATOM 1580 C C . ILE A 1 197 ? -4.499 0.674 -0.743 1.00 94.31 197 ILE A C 1
ATOM 1582 O O . ILE A 1 197 ? -4.928 1.796 -0.485 1.00 94.31 197 ILE A O 1
ATOM 1586 N N . VAL A 1 198 ? -5.089 -0.442 -0.323 1.00 94.06 198 VAL A N 1
ATOM 1587 C CA . VAL A 1 198 ? -6.257 -0.460 0.562 1.00 94.06 198 VAL A CA 1
ATOM 1588 C C . VAL A 1 198 ? -5.843 -1.023 1.911 1.00 94.06 198 VAL A C 1
ATOM 1590 O O . VAL A 1 198 ? -5.221 -2.077 1.977 1.00 94.06 198 VAL A O 1
ATOM 1593 N N . ALA A 1 199 ? -6.203 -0.345 2.991 1.00 92.75 199 ALA A N 1
ATOM 1594 C CA . ALA A 1 199 ? -6.027 -0.821 4.348 1.00 92.75 199 ALA A CA 1
ATOM 1595 C C . ALA A 1 199 ? -7.377 -1.215 4.950 1.00 92.75 199 ALA A C 1
ATOM 1597 O O . ALA A 1 199 ? -8.311 -0.410 4.978 1.00 92.75 199 ALA A O 1
ATOM 1598 N N . ARG A 1 200 ? -7.451 -2.428 5.497 1.00 90.56 200 ARG A N 1
ATOM 1599 C CA . ARG A 1 200 ? -8.487 -2.818 6.452 1.00 90.56 200 ARG A CA 1
ATOM 1600 C C . ARG A 1 200 ? -7.942 -2.634 7.855 1.00 90.56 200 ARG A C 1
ATOM 1602 O O . ARG A 1 200 ? -6.957 -3.267 8.228 1.00 90.56 200 ARG A O 1
ATOM 1609 N N . ILE A 1 201 ? -8.610 -1.799 8.632 1.00 88.00 201 ILE A N 1
ATOM 1610 C CA . ILE A 1 201 ? -8.262 -1.506 10.017 1.00 88.00 201 ILE A CA 1
ATOM 1611 C C . ILE A 1 201 ? -9.306 -2.183 10.890 1.00 88.00 201 ILE A C 1
ATOM 1613 O O . ILE A 1 201 ? -10.489 -1.885 10.760 1.00 88.00 201 ILE A O 1
ATOM 1617 N N . ALA A 1 202 ? -8.886 -3.098 11.755 1.00 85.62 202 ALA A N 1
ATOM 1618 C CA . ALA A 1 202 ? -9.753 -3.779 12.702 1.00 85.62 202 ALA A CA 1
ATOM 1619 C C . ALA A 1 202 ? -9.277 -3.500 14.126 1.00 85.62 202 ALA A C 1
ATOM 1621 O O . ALA A 1 202 ? -8.131 -3.783 14.479 1.00 85.62 202 ALA A O 1
ATOM 1622 N N . VAL A 1 203 ? -10.169 -2.958 14.948 1.00 79.06 203 VAL A N 1
ATOM 1623 C CA . VAL A 1 203 ? -9.875 -2.603 16.335 1.00 79.06 203 VAL A CA 1
ATOM 1624 C C . VAL A 1 203 ? -10.878 -3.315 17.224 1.00 79.06 203 VAL A C 1
ATOM 1626 O O . VAL A 1 203 ? -12.052 -2.959 17.265 1.00 79.06 203 VAL A O 1
ATOM 1629 N N . LYS A 1 204 ? -10.430 -4.353 17.932 1.00 71.56 204 LYS A N 1
ATOM 1630 C CA . LYS A 1 204 ? -11.295 -5.135 18.817 1.00 71.56 204 LYS A CA 1
ATOM 1631 C C . LYS A 1 204 ? -11.202 -4.592 20.241 1.00 71.56 204 LYS A C 1
ATOM 1633 O O . LYS A 1 204 ? -10.435 -5.115 21.041 1.00 71.56 204 LYS A O 1
ATOM 1638 N N . THR A 1 205 ? -11.976 -3.558 20.557 1.00 65.69 205 THR A N 1
ATOM 1639 C CA . THR A 1 205 ? -12.160 -3.056 21.935 1.00 65.69 205 THR A CA 1
ATOM 1640 C C . THR A 1 205 ? -13.582 -3.323 22.424 1.00 65.69 205 THR A C 1
ATOM 1642 O O . THR A 1 205 ? -14.473 -3.622 21.635 1.00 65.69 205 THR A O 1
ATOM 1645 N N . ILE A 1 206 ? -13.805 -3.249 23.739 1.00 55.06 206 ILE A N 1
ATOM 1646 C CA . ILE A 1 206 ? -15.143 -3.452 24.326 1.00 55.06 206 ILE A CA 1
ATOM 1647 C C . ILE A 1 206 ? -16.105 -2.332 23.911 1.00 55.06 206 ILE A C 1
ATOM 1649 O O . ILE A 1 206 ? -17.269 -2.605 23.636 1.00 55.06 206 ILE A O 1
ATOM 1653 N N . ASP A 1 207 ? -15.594 -1.111 23.753 1.00 61.97 207 ASP A N 1
ATOM 1654 C CA . ASP A 1 207 ? -16.353 0.036 23.271 1.00 61.97 207 ASP A CA 1
ATOM 1655 C C . ASP A 1 207 ? -15.761 0.540 21.956 1.00 61.97 207 ASP A C 1
ATOM 1657 O O . ASP A 1 207 ? -14.583 0.900 21.899 1.00 61.97 207 ASP A O 1
ATOM 1661 N N . ASN A 1 208 ? -16.585 0.503 20.904 1.00 61.94 208 ASN A N 1
ATOM 1662 C CA . ASN A 1 208 ? -16.283 0.901 19.526 1.00 61.94 208 ASN A CA 1
ATOM 1663 C C . ASN A 1 208 ? -15.406 2.159 19.457 1.00 61.94 208 ASN A C 1
ATOM 1665 O O . ASN A 1 208 ? -15.919 3.262 19.683 1.00 61.94 208 ASN A O 1
ATOM 1669 N N . PRO A 1 209 ? -14.109 2.032 19.139 1.00 67.12 209 PRO A N 1
ATOM 1670 C CA . PRO A 1 209 ? -13.209 3.154 19.222 1.00 67.12 209 PRO A CA 1
ATOM 1671 C C . PRO A 1 209 ? -13.354 4.033 17.993 1.00 67.12 209 PRO A C 1
ATOM 1673 O O . PRO A 1 209 ? -13.629 3.554 16.890 1.00 67.12 209 PRO A O 1
ATOM 1676 N N . TYR A 1 210 ? -13.133 5.332 18.165 1.00 73.50 210 TYR A N 1
ATOM 1677 C CA . TYR A 1 210 ? -13.020 6.205 17.010 1.00 73.50 210 TYR A CA 1
ATOM 1678 C C . TYR A 1 210 ? -11.599 6.127 16.446 1.00 73.50 210 TYR A C 1
ATOM 1680 O O . TYR A 1 210 ? -10.615 6.409 17.134 1.00 73.50 210 TYR A O 1
ATOM 1688 N N . ILE A 1 211 ? -11.504 5.752 15.171 1.00 76.06 211 ILE A N 1
ATOM 1689 C CA . ILE A 1 211 ? -10.249 5.702 14.421 1.00 76.06 211 ILE A CA 1
ATOM 1690 C C . ILE A 1 211 ? -10.019 7.087 13.808 1.00 76.06 211 ILE A C 1
ATOM 1692 O O . ILE A 1 211 ? -10.695 7.474 12.854 1.00 76.06 211 ILE A O 1
ATOM 1696 N N . GLY A 1 212 ? -9.068 7.839 14.361 1.00 74.31 212 GLY A N 1
ATOM 1697 C CA . GLY A 1 212 ? -8.757 9.200 13.928 1.00 74.31 212 GLY A CA 1
ATOM 1698 C C . GLY A 1 212 ? -8.008 9.234 12.603 1.00 74.31 212 GLY A C 1
ATOM 1699 O O . GLY A 1 212 ? -8.571 9.593 11.567 1.00 74.31 212 GLY A O 1
ATOM 1700 N N . TRP A 1 213 ? -6.733 8.863 12.640 1.00 82.12 213 TRP A N 1
ATOM 1701 C CA . TRP A 1 213 ? -5.884 8.759 11.459 1.00 82.12 213 TRP A CA 1
ATOM 1702 C C . TRP A 1 213 ? -5.145 7.430 11.452 1.00 82.12 213 TRP A C 1
ATOM 1704 O O . TRP A 1 213 ? -4.930 6.815 12.497 1.00 82.12 213 TRP A O 1
ATOM 1714 N N . VAL A 1 214 ? -4.754 7.010 10.253 1.00 88.31 214 VAL A N 1
ATOM 1715 C CA . VAL A 1 214 ? -3.881 5.860 10.038 1.00 88.31 214 VAL A CA 1
ATOM 1716 C C . VAL A 1 214 ? -2.725 6.301 9.166 1.00 88.31 214 VAL A C 1
ATOM 1718 O O . VAL A 1 214 ? -2.930 6.937 8.130 1.00 88.31 214 VAL A O 1
ATOM 1721 N N . ARG A 1 215 ? -1.511 5.977 9.600 1.00 91.38 215 ARG A N 1
ATOM 1722 C CA . ARG A 1 215 ? -0.300 6.177 8.808 1.00 91.38 215 ARG A CA 1
ATOM 1723 C C . ARG A 1 215 ? 0.520 4.900 8.767 1.00 91.38 215 ARG A C 1
ATOM 1725 O O . ARG A 1 215 ? 0.523 4.131 9.724 1.00 91.38 215 ARG A O 1
ATOM 1732 N N . VAL A 1 216 ? 1.215 4.686 7.665 1.00 92.56 216 VAL A N 1
ATOM 1733 C CA . VAL A 1 216 ? 2.151 3.578 7.491 1.00 92.56 216 VAL A CA 1
ATOM 1734 C C . VAL A 1 216 ? 3.509 4.174 7.177 1.00 92.56 216 VAL A C 1
ATOM 1736 O O . VAL A 1 216 ? 3.661 4.887 6.189 1.00 92.56 216 VAL A O 1
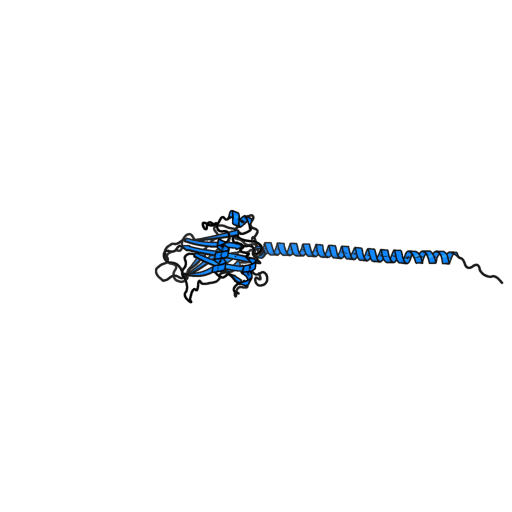ATOM 1739 N N . ASN A 1 217 ? 4.483 3.882 8.027 1.00 92.88 217 ASN A N 1
ATOM 1740 C CA . ASN A 1 217 ? 5.860 4.313 7.876 1.00 92.88 217 ASN A CA 1
ATOM 1741 C C . ASN A 1 217 ? 6.614 3.225 7.111 1.00 92.88 217 ASN A C 1
ATOM 1743 O O . ASN A 1 217 ? 7.079 2.248 7.698 1.00 92.88 217 ASN A O 1
ATOM 1747 N N . LEU A 1 218 ? 6.696 3.386 5.792 1.00 92.12 218 LEU A N 1
ATOM 1748 C CA . LEU A 1 218 ? 7.506 2.551 4.916 1.00 92.12 218 LEU A CA 1
ATOM 1749 C C . LEU A 1 218 ? 8.978 2.897 5.121 1.00 92.12 218 LEU A C 1
ATOM 1751 O O . LEU A 1 218 ? 9.449 3.946 4.681 1.00 92.12 218 LEU A O 1
ATOM 1755 N N . GLU A 1 219 ? 9.715 2.001 5.765 1.00 92.19 219 GLU A N 1
ATOM 1756 C CA . GLU A 1 219 ? 11.161 2.147 5.879 1.00 92.19 219 GLU A CA 1
ATOM 1757 C C . GLU A 1 219 ? 11.809 1.802 4.534 1.00 92.19 219 GLU A C 1
ATOM 1759 O O . GLU A 1 219 ? 11.573 0.729 3.974 1.00 92.19 219 GLU A O 1
ATOM 1764 N N . THR A 1 220 ? 12.637 2.699 3.997 1.00 90.50 220 THR A N 1
ATOM 1765 C CA . THR A 1 220 ? 13.374 2.456 2.750 1.00 90.50 220 THR A CA 1
ATOM 1766 C C . THR A 1 220 ? 14.852 2.760 2.922 1.00 90.50 220 THR A C 1
ATOM 1768 O O . THR A 1 220 ? 15.254 3.480 3.833 1.00 90.50 220 THR A O 1
ATOM 1771 N N . ARG A 1 221 ? 15.691 2.259 2.010 1.00 84.81 221 ARG A N 1
ATOM 1772 C CA . ARG A 1 221 ? 17.131 2.568 2.033 1.00 84.81 221 ARG A CA 1
ATOM 1773 C C . ARG A 1 221 ? 17.454 4.054 1.845 1.00 84.81 221 ARG A C 1
ATOM 1775 O O . ARG A 1 221 ? 18.519 4.475 2.285 1.00 84.81 221 ARG A O 1
ATOM 1782 N N . ALA A 1 222 ? 16.578 4.826 1.203 1.00 84.50 222 ALA A N 1
ATOM 1783 C CA . ALA A 1 222 ? 16.758 6.269 1.028 1.00 84.50 222 ALA A CA 1
ATOM 1784 C C . ALA A 1 222 ? 16.198 7.096 2.203 1.00 84.50 222 ALA A C 1
ATOM 1786 O O . ALA A 1 222 ? 16.407 8.306 2.244 1.00 84.50 222 ALA A O 1
ATOM 1787 N N . GLY A 1 223 ? 15.504 6.455 3.147 1.00 84.06 223 GLY A N 1
ATOM 1788 C CA . GLY A 1 223 ? 14.840 7.093 4.280 1.00 84.06 223 GLY A CA 1
ATOM 1789 C C . GLY A 1 223 ? 13.379 6.655 4.433 1.00 84.06 223 GLY A C 1
ATOM 1790 O O . GLY A 1 223 ? 12.828 5.985 3.551 1.00 84.06 223 GLY A O 1
ATOM 1791 N N . PRO A 1 224 ? 12.739 7.011 5.555 1.00 86.62 224 PRO A N 1
ATOM 1792 C CA . PRO A 1 224 ? 11.355 6.655 5.813 1.00 86.62 224 PRO A CA 1
ATOM 1793 C C . PRO A 1 224 ? 10.406 7.451 4.915 1.00 86.62 224 PRO A C 1
ATOM 1795 O O . PRO A 1 224 ? 10.589 8.644 4.671 1.00 86.62 224 PRO A O 1
ATOM 1798 N N . LEU A 1 225 ? 9.347 6.788 4.469 1.00 88.81 225 LEU A N 1
ATOM 1799 C CA . LEU A 1 225 ? 8.246 7.376 3.724 1.00 88.81 225 LEU A CA 1
ATOM 1800 C C . LEU A 1 225 ? 6.946 7.117 4.482 1.00 88.81 225 LEU A C 1
ATOM 1802 O O . LEU A 1 225 ? 6.636 5.980 4.824 1.00 88.81 225 LEU A O 1
ATOM 1806 N N . ILE A 1 226 ? 6.156 8.165 4.697 1.00 90.81 226 ILE A N 1
ATOM 1807 C CA . ILE A 1 226 ? 4.903 8.065 5.445 1.00 90.81 226 ILE A CA 1
ATOM 1808 C C . ILE A 1 226 ? 3.722 8.095 4.476 1.00 90.81 226 ILE A C 1
ATOM 1810 O O . ILE A 1 226 ? 3.496 9.079 3.769 1.00 90.81 226 ILE A O 1
ATOM 1814 N N . LEU A 1 227 ? 2.948 7.014 4.465 1.00 91.75 227 LEU A N 1
ATOM 1815 C CA . LEU A 1 227 ? 1.662 6.940 3.785 1.00 91.75 227 LEU A CA 1
ATOM 1816 C C . LEU A 1 227 ? 0.557 7.307 4.771 1.00 91.75 227 LEU A C 1
ATOM 1818 O O . LEU A 1 227 ? 0.365 6.621 5.769 1.00 91.75 227 LEU A O 1
ATOM 1822 N N . HIS A 1 228 ? -0.174 8.375 4.485 1.00 91.19 228 HIS A N 1
ATOM 1823 C CA . HIS A 1 228 ? -1.322 8.843 5.243 1.00 91.19 228 HIS A CA 1
ATOM 1824 C C . HIS A 1 228 ? -2.594 8.333 4.582 1.00 91.19 228 HIS A C 1
ATOM 1826 O O . HIS A 1 228 ? -2.838 8.578 3.405 1.00 91.19 228 HIS A O 1
ATOM 1832 N N . PHE A 1 229 ? -3.426 7.642 5.346 1.00 89.75 229 PHE A N 1
ATOM 1833 C CA . PHE A 1 229 ? -4.743 7.234 4.884 1.00 89.75 229 PHE A CA 1
ATOM 1834 C C . PHE A 1 229 ? -5.794 8.271 5.297 1.00 89.75 229 PHE A C 1
ATOM 1836 O O . PHE A 1 229 ? -5.631 8.924 6.337 1.00 89.75 229 PHE A O 1
ATOM 1843 N N . PRO A 1 230 ? -6.880 8.429 4.514 1.00 82.38 230 PRO A N 1
ATOM 1844 C CA . PRO A 1 230 ? -7.904 9.431 4.780 1.00 82.38 230 PRO A CA 1
ATOM 1845 C C . PRO A 1 230 ? -8.443 9.327 6.217 1.00 82.38 230 PRO A C 1
ATOM 1847 O O . PRO A 1 230 ? -8.799 8.231 6.673 1.00 82.38 230 PRO A O 1
ATOM 1850 N N . PRO A 1 231 ? -8.536 10.442 6.962 1.00 73.19 231 PRO A N 1
ATOM 1851 C CA . PRO A 1 231 ? -9.177 10.450 8.271 1.00 73.19 231 PRO A CA 1
ATOM 1852 C C . PRO A 1 231 ? -10.709 10.424 8.127 1.00 73.19 231 PRO A C 1
ATOM 1854 O O . PRO A 1 231 ? -11.247 10.981 7.176 1.00 73.19 231 PRO A O 1
ATOM 1857 N N . LYS A 1 232 ? -11.394 9.864 9.133 1.00 68.12 232 LYS A N 1
ATOM 1858 C CA . LYS A 1 232 ? -12.860 9.853 9.349 1.00 68.12 232 LYS A CA 1
ATOM 1859 C C . LYS A 1 232 ? -13.735 8.883 8.539 1.00 68.12 232 LYS A C 1
ATOM 1861 O O . LYS A 1 232 ? -13.674 8.807 7.319 1.00 68.12 232 LYS A O 1
ATOM 1866 N N . GLN A 1 233 ? -14.694 8.300 9.257 1.00 60.22 233 GLN A N 1
ATOM 1867 C CA . GLN A 1 233 ? -16.045 8.041 8.759 1.00 60.22 233 GLN A CA 1
ATOM 1868 C C . GLN A 1 233 ? -16.922 9.248 9.136 1.00 60.22 233 GLN A C 1
ATOM 1870 O O . GLN A 1 233 ? -17.101 9.527 10.325 1.00 60.22 233 GLN A O 1
ATOM 1875 N N . ILE A 1 234 ? -17.453 9.987 8.158 1.00 54.78 234 ILE A N 1
ATOM 1876 C CA . ILE A 1 234 ? -18.538 10.956 8.386 1.00 54.78 234 ILE A CA 1
ATOM 1877 C C . ILE A 1 234 ? -19.771 10.430 7.655 1.00 54.78 234 ILE A C 1
ATOM 1879 O O . ILE A 1 234 ? -19.760 10.367 6.432 1.00 54.78 234 ILE A O 1
ATOM 1883 N N . ALA A 1 235 ? -20.851 10.136 8.379 1.00 56.78 235 ALA A N 1
ATOM 1884 C CA . ALA A 1 235 ? -22.179 10.002 7.780 1.00 56.78 235 ALA A CA 1
ATOM 1885 C C . ALA A 1 235 ? -23.112 11.047 8.377 1.00 56.78 235 ALA A C 1
ATOM 1887 O O . ALA A 1 235 ? -23.158 11.233 9.593 1.00 56.78 235 ALA A O 1
ATOM 1888 N N . ASN A 1 236 ? -23.868 11.740 7.523 1.00 54.84 236 ASN A N 1
ATOM 1889 C CA . ASN A 1 236 ? -24.849 12.750 7.938 1.00 54.84 236 ASN A CA 1
ATOM 1890 C C . ASN A 1 236 ? -24.269 13.818 8.891 1.00 54.84 236 ASN A C 1
ATOM 1892 O O . ASN A 1 236 ? -24.919 14.233 9.849 1.00 54.84 236 ASN A O 1
ATOM 1896 N N . GLY A 1 237 ? -23.011 14.221 8.671 1.00 56.41 237 GLY A N 1
ATOM 1897 C CA . GLY A 1 237 ? -22.308 15.201 9.510 1.00 56.41 237 GLY A CA 1
ATOM 1898 C C . GLY A 1 237 ? -21.886 14.689 10.894 1.00 56.41 237 GLY A C 1
ATOM 1899 O O . GLY A 1 237 ? -21.372 15.470 11.693 1.00 56.41 237 GLY A O 1
ATOM 1900 N N . LYS A 1 238 ? -22.071 13.396 11.188 1.00 57.16 238 LYS A N 1
ATOM 1901 C CA . LYS A 1 238 ? -21.676 12.759 12.449 1.00 57.16 238 LYS A CA 1
ATOM 1902 C C . LYS A 1 238 ? -20.516 11.793 12.226 1.00 57.16 238 LYS A C 1
ATOM 1904 O O . LYS A 1 238 ? -20.466 11.085 11.222 1.00 57.16 238 LYS A O 1
ATOM 1909 N N . LEU A 1 239 ? -19.588 11.776 13.180 1.00 63.59 239 LEU A N 1
ATOM 1910 C CA . LEU A 1 239 ? -18.520 10.780 13.228 1.00 63.59 239 LEU A CA 1
ATOM 1911 C C . LEU A 1 239 ? -19.139 9.423 13.571 1.00 63.59 239 LEU A C 1
ATOM 1913 O O . LEU A 1 239 ? -19.887 9.325 14.545 1.00 63.59 239 LEU A O 1
ATOM 1917 N N . ILE A 1 240 ? -18.838 8.403 12.771 1.00 62.19 240 ILE A N 1
ATOM 1918 C CA . ILE A 1 240 ? -19.276 7.029 13.033 1.00 62.19 240 ILE A CA 1
ATOM 1919 C C . ILE A 1 240 ? -18.155 6.290 13.765 1.00 62.19 240 ILE A C 1
ATOM 1921 O O . ILE A 1 240 ? -16.977 6.458 13.443 1.00 62.19 240 ILE A O 1
ATOM 1925 N N . SER A 1 241 ? -18.521 5.488 14.764 1.00 65.69 241 SER A N 1
ATOM 1926 C CA . SER A 1 241 ? -17.632 4.496 15.360 1.00 65.69 241 SER A CA 1
ATOM 1927 C C . SER A 1 241 ? -17.890 3.131 14.719 1.00 65.69 241 SER A C 1
ATOM 1929 O O . SER A 1 241 ? -19.037 2.707 14.582 1.00 65.69 241 SER A O 1
ATOM 1931 N N . SER A 1 242 ? -16.824 2.445 14.309 1.00 68.69 242 SER A N 1
ATOM 1932 C CA . SER A 1 242 ? -16.893 1.112 13.706 1.00 68.69 242 SER A CA 1
ATOM 1933 C C . SER A 1 242 ? -15.702 0.270 14.150 1.00 68.69 242 SER A C 1
ATOM 1935 O O . SER A 1 242 ? -14.580 0.768 14.239 1.00 68.69 242 SER A O 1
ATOM 1937 N N . TYR A 1 243 ? -15.935 -1.024 14.382 1.00 73.56 243 TYR A N 1
ATOM 1938 C CA . TYR A 1 243 ? -14.881 -2.006 14.658 1.00 73.56 243 TYR A CA 1
ATOM 1939 C C . TYR A 1 243 ? -13.939 -2.220 13.472 1.00 73.56 243 TYR A C 1
ATOM 1941 O O . TYR A 1 243 ? -12.782 -2.598 13.664 1.00 73.56 243 TYR A O 1
ATOM 1949 N N . VAL A 1 244 ? -14.451 -2.039 12.253 1.00 83.00 244 VAL A N 1
ATOM 1950 C CA . VAL A 1 244 ? -13.717 -2.255 11.007 1.00 83.00 244 VAL A CA 1
ATOM 1951 C C . VAL A 1 244 ? -13.877 -1.037 10.114 1.00 83.00 244 VAL A C 1
ATOM 1953 O O . VAL A 1 244 ? -14.987 -0.538 9.928 1.00 83.00 244 VAL A O 1
ATOM 1956 N N . ARG A 1 245 ? -12.766 -0.572 9.551 1.00 86.00 245 ARG A N 1
ATOM 1957 C CA . ARG A 1 245 ? -12.732 0.542 8.609 1.00 86.00 245 ARG A CA 1
ATOM 1958 C C . ARG A 1 245 ? -11.921 0.168 7.379 1.00 86.00 245 ARG A C 1
ATOM 1960 O O . ARG A 1 245 ? -10.872 -0.470 7.511 1.00 86.00 245 ARG A O 1
ATOM 1967 N N . TYR A 1 246 ? -12.377 0.617 6.216 1.00 89.44 246 TYR A N 1
ATOM 1968 C CA . TYR A 1 246 ? -11.641 0.495 4.964 1.00 89.44 246 TYR A CA 1
ATOM 1969 C C . TYR A 1 246 ? -11.190 1.873 4.509 1.00 89.44 246 TYR A C 1
ATOM 1971 O O . TYR A 1 246 ? -11.973 2.810 4.411 1.00 89.44 246 TYR A O 1
ATOM 1979 N N . VAL A 1 247 ? -9.902 2.009 4.240 1.00 90.94 247 VAL A N 1
ATOM 1980 C CA . VAL A 1 247 ? -9.327 3.247 3.716 1.00 90.94 247 VAL A CA 1
ATOM 1981 C C . VAL A 1 247 ? -8.427 2.900 2.555 1.00 90.94 247 VAL A C 1
ATOM 1983 O O . VAL A 1 247 ? -7.817 1.835 2.546 1.00 90.94 247 VAL A O 1
ATOM 1986 N N . GLY A 1 248 ? -8.318 3.780 1.571 1.00 93.06 248 GLY A N 1
ATOM 1987 C CA . GLY A 1 248 ? -7.429 3.525 0.452 1.00 93.06 248 GLY A CA 1
ATOM 1988 C C . GLY A 1 248 ? -6.763 4.780 -0.065 1.00 93.06 248 GLY A C 1
ATOM 1989 O O . GLY A 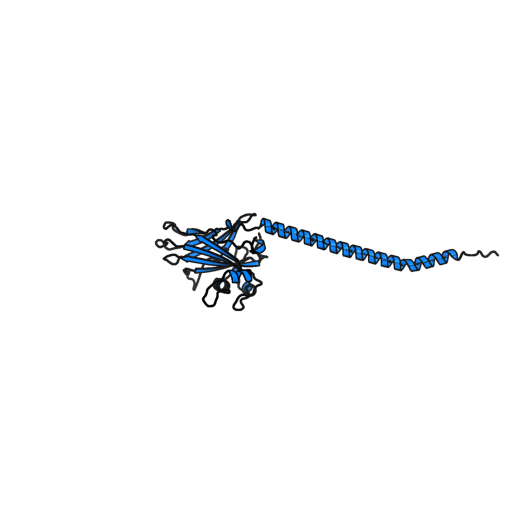1 248 ? -7.248 5.893 0.139 1.00 93.06 248 GLY A O 1
ATOM 1990 N N . ILE A 1 249 ? -5.638 4.566 -0.731 1.00 93.88 249 ILE A N 1
ATOM 1991 C CA . ILE A 1 249 ? -4.885 5.588 -1.443 1.00 93.88 249 ILE A CA 1
ATOM 1992 C C . ILE A 1 249 ? -4.495 5.069 -2.824 1.00 93.88 249 ILE A C 1
ATOM 1994 O O . ILE A 1 249 ? -4.331 3.864 -3.035 1.00 93.88 249 ILE A O 1
ATOM 1998 N N . PHE A 1 250 ? -4.308 5.992 -3.755 1.00 93.56 250 PHE A N 1
ATOM 1999 C CA . PHE A 1 250 ? -3.742 5.727 -5.067 1.00 93.56 250 PHE A CA 1
ATOM 2000 C C . PHE A 1 250 ? -2.445 6.515 -5.232 1.00 93.56 250 PHE A C 1
ATOM 2002 O O . PHE A 1 250 ? -2.456 7.747 -5.245 1.00 93.56 250 PHE A O 1
ATOM 2009 N N . LEU A 1 251 ? -1.328 5.797 -5.359 1.00 88.88 251 LEU A N 1
ATOM 2010 C CA . LEU A 1 251 ? 0.000 6.386 -5.525 1.00 88.88 251 LEU A CA 1
ATOM 2011 C C . LEU A 1 251 ? 0.227 6.784 -6.986 1.00 88.88 251 LEU A C 1
ATOM 2013 O O . LEU A 1 251 ? 0.939 6.098 -7.712 1.00 88.88 251 LEU A O 1
ATOM 2017 N N . ASP A 1 252 ? -0.409 7.871 -7.414 1.00 82.94 252 ASP A N 1
ATOM 2018 C CA . ASP A 1 252 ? -0.287 8.420 -8.768 1.00 82.94 252 ASP A CA 1
ATOM 2019 C C . ASP A 1 252 ? 1.183 8.706 -9.133 1.00 82.94 252 ASP A C 1
ATOM 2021 O O . ASP A 1 252 ? 1.874 9.438 -8.422 1.00 82.94 252 ASP A O 1
ATOM 2025 N N . ASP A 1 253 ? 1.653 8.157 -10.256 1.00 76.69 253 ASP A N 1
ATOM 2026 C CA . ASP A 1 253 ? 3.026 8.306 -10.751 1.00 76.69 253 ASP A CA 1
ATOM 2027 C C . ASP A 1 253 ? 3.451 9.772 -10.937 1.00 76.69 253 ASP A C 1
ATOM 2029 O O . ASP A 1 253 ? 4.630 10.099 -10.761 1.00 76.69 253 ASP A O 1
ATOM 2033 N N . GLU A 1 254 ? 2.517 10.662 -11.284 1.00 76.06 254 GLU A N 1
ATOM 2034 C CA . GLU A 1 254 ? 2.811 12.070 -11.575 1.00 76.06 254 GLU A CA 1
ATOM 2035 C C . GLU A 1 254 ? 2.884 12.933 -10.308 1.00 76.06 254 GLU A C 1
ATOM 2037 O O . GLU A 1 254 ? 3.725 13.841 -10.201 1.00 76.06 254 GLU A O 1
ATOM 2042 N N . LYS A 1 255 ? 2.009 12.641 -9.339 1.00 73.38 255 LYS A N 1
ATOM 2043 C CA . LYS A 1 255 ? 1.892 13.384 -8.076 1.00 73.38 255 LYS A CA 1
ATOM 2044 C C . LYS A 1 255 ? 2.869 12.866 -7.025 1.00 73.38 255 LYS A C 1
ATOM 2046 O O . LYS A 1 255 ? 3.423 13.654 -6.253 1.00 73.38 255 LYS A O 1
ATOM 2051 N N . PHE A 1 256 ? 3.132 11.562 -7.030 1.00 74.00 256 PHE A N 1
ATOM 2052 C CA . PHE A 1 256 ? 3.901 10.897 -5.996 1.00 74.00 256 PHE A CA 1
ATOM 2053 C C . PHE A 1 256 ? 5.402 10.932 -6.300 1.00 74.00 256 PHE A C 1
ATOM 2055 O O . PHE A 1 256 ? 5.999 10.028 -6.905 1.00 74.00 256 PHE A O 1
ATOM 2062 N N . ARG A 1 257 ? 6.038 12.028 -5.880 1.00 64.94 257 ARG A N 1
ATOM 2063 C CA . ARG A 1 257 ? 7.477 12.259 -6.045 1.00 64.94 257 ARG A CA 1
ATOM 2064 C C .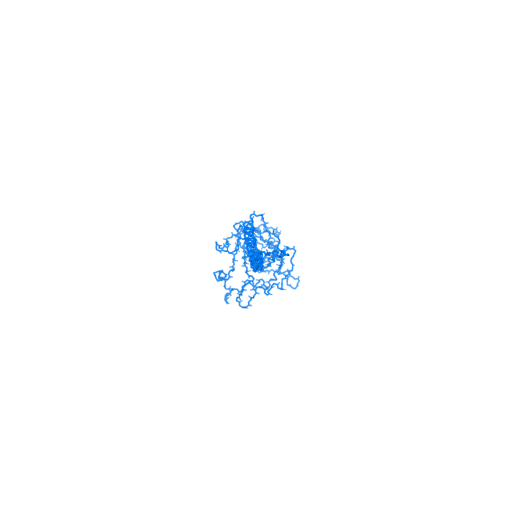 ARG A 1 257 ? 8.233 11.754 -4.815 1.00 64.94 257 ARG A C 1
ATOM 2066 O O . ARG A 1 257 ? 7.916 12.136 -3.695 1.00 64.94 257 ARG A O 1
ATOM 2073 N N . PHE A 1 258 ? 9.202 10.878 -5.072 1.00 58.44 258 PHE A N 1
ATOM 2074 C CA . PHE A 1 258 ? 10.156 10.323 -4.111 1.00 58.44 258 PHE A CA 1
ATOM 2075 C C . PHE A 1 258 ? 11.546 10.783 -4.538 1.00 58.44 258 PHE A C 1
ATOM 2077 O O . PHE A 1 258 ? 11.786 10.733 -5.771 1.00 58.44 258 PHE A O 1
#

pLDDT: mean 78.67, std 14.4, range [37.47, 94.31]

Radius of gyration: 32.85 Å; chains: 1; bounding box: 75×38×126 Å

Organism: Desulfofervidus auxilii (NCBI:txid1621989)

Secondary structure (DSSP, 8-state):
-------THHHHHHHHHHHHHHHHHHHHHHHHHHHHHHHHHHHHHHHHHHHHHHHHHHHHHTBB-GGG-EEEEEEE--TT---S-EEEEEEEEE-SS--BTTTB-HHHHGGGPEE-TTSSEEEPHHHHHHHHHTTB-TTS-B-HHHHHHTT-EEEEEEES---TT--SSEEEEEEEEEPPPTT-S--BHHHHTT-EEEEEEEEE-SS--EEEEEEEEE-BTT--EEEEEPP--EETTEEPP-SEEEEEEE--TTT---